Protein AF-A0A7J7D4J9-F1 (afdb_monomer)

Radius of gyration: 19.88 Å; Cα contacts (8 Å, |Δi|>4): 317; chains: 1; bounding box: 41×43×61 Å

InterPro domains:
  IPR007245 GPI transamidase component PIG-T [PF04113] (1-169)
  IPR007245 GPI transamidase component PIG-T [PTHR12959] (1-192)

Organism: Tripterygium wilfordii (NCBI:txid458696)

Mean predicted aligned error: 8.97 Å

Solvent-accessible surface area (backbone atoms only — not comparable to full-atom values): 11720 Å² total; per-residue (Å²): 61,38,40,34,43,14,44,49,68,78,52,51,89,83,72,48,47,88,49,75,67,48,45,73,59,60,60,66,41,9,34,39,39,36,37,69,53,98,62,62,76,90,49,45,64,60,52,46,37,52,50,25,45,51,50,15,67,62,47,74,45,79,45,44,65,44,50,45,76,92,38,34,48,62,49,57,74,51,90,76,79,40,76,47,35,34,42,39,31,64,39,65,80,46,81,72,52,78,67,47,52,52,50,60,32,62,73,39,83,44,28,63,75,41,59,78,42,43,48,65,39,56,74,54,53,75,61,21,64,23,33,33,47,35,42,34,47,45,80,44,76,58,51,98,83,79,50,71,64,43,76,47,79,48,76,47,79,43,74,40,72,61,70,78,70,68,78,59,56,89,80,48,102,64,85,79,79,75,74,67,84,46,67,39,64,69,39,74,43,78,91,80,71,79,75,68,87,60,82,124

Secondary structure (DSSP, 8-state):
-EEEEEES---HHHH--SSHHHHHH---SEEEEEEE--S-HHHHHHHHHHHHHHHHHHHTSSGGGGGSTTTEE--SS-SS--TT-EEEEEETT----GGGHHHHHHTSTTTTSSGGGGG--HHHHHTSSEEEEEEEEEEEP--TTSPPSEEEEEEEEEEEPPPGGGGSTTS------PPP--HHHHHSS---S-------

pLDDT: mean 83.24, std 15.09, range [43.81, 97.94]

Structure (mmCIF, N/CA/C/O backbone):
data_AF-A0A7J7D4J9-F1
#
_entry.id   AF-A0A7J7D4J9-F1
#
loop_
_atom_site.group_PDB
_atom_site.id
_atom_site.type_symbol
_atom_site.label_atom_id
_atom_site.label_alt_id
_atom_site.label_comp_id
_atom_site.label_asym_id
_atom_site.label_entity_id
_atom_site.label_seq_id
_atom_site.pdbx_PDB_ins_code
_atom_site.Cartn_x
_atom_site.Cartn_y
_atom_site.Cartn_z
_atom_site.occupancy
_atom_site.B_iso_or_equiv
_atom_site.auth_seq_id
_atom_site.auth_comp_id
_atom_site.auth_asym_id
_atom_site.auth_atom_id
_atom_site.pdbx_PDB_model_num
ATOM 1 N N . MET A 1 1 ? -7.732 -5.019 7.581 1.00 94.31 1 MET A N 1
ATOM 2 C CA . MET A 1 1 ? -6.940 -3.811 7.248 1.00 94.31 1 MET A CA 1
ATOM 3 C C . MET A 1 1 ? -6.327 -3.962 5.869 1.00 94.31 1 MET A C 1
ATOM 5 O O . MET A 1 1 ? -6.127 -5.091 5.429 1.00 94.31 1 MET A O 1
ATOM 9 N N . GLU A 1 2 ? -5.980 -2.859 5.224 1.00 96.31 2 GLU A N 1
ATOM 10 C CA . GLU A 1 2 ? -5.210 -2.841 3.986 1.00 96.31 2 GLU A CA 1
ATOM 11 C C . GLU A 1 2 ? -4.251 -1.650 3.975 1.00 96.31 2 GLU A C 1
ATOM 13 O O . GLU A 1 2 ? -4.613 -0.545 4.368 1.00 96.31 2 GLU A O 1
ATOM 18 N N . LEU A 1 3 ? -3.025 -1.908 3.532 1.00 97.31 3 LEU A N 1
ATOM 19 C CA . LEU A 1 3 ? -1.938 -0.953 3.375 1.00 97.31 3 LEU A CA 1
ATOM 20 C C . LEU A 1 3 ? -1.449 -1.023 1.930 1.00 97.31 3 LEU A C 1
ATOM 22 O O . LEU A 1 3 ? -1.243 -2.120 1.405 1.00 97.31 3 LEU A O 1
ATOM 26 N N . SER A 1 4 ? -1.211 0.123 1.303 1.00 96.88 4 SER A N 1
ATOM 27 C CA . SER A 1 4 ? -0.528 0.185 0.016 1.00 96.88 4 SER A CA 1
ATOM 28 C C . SER A 1 4 ? 0.569 1.242 -0.008 1.00 96.88 4 SER A C 1
ATOM 30 O O . SER A 1 4 ? 0.442 2.287 0.626 1.00 96.88 4 SER A O 1
ATOM 32 N N . PHE A 1 5 ? 1.640 0.945 -0.744 1.00 96.94 5 PHE A N 1
ATOM 33 C CA . PHE A 1 5 ? 2.653 1.913 -1.155 1.00 96.94 5 PHE A CA 1
ATOM 34 C C . PHE A 1 5 ? 2.671 1.957 -2.670 1.00 96.94 5 PHE A C 1
ATOM 36 O O . PHE A 1 5 ? 2.877 0.924 -3.311 1.00 96.94 5 PHE A O 1
ATOM 43 N N . THR A 1 6 ? 2.489 3.142 -3.232 1.00 96.38 6 THR A N 1
ATOM 44 C CA . THR A 1 6 ? 2.351 3.309 -4.674 1.00 96.38 6 THR A CA 1
ATOM 45 C C . THR A 1 6 ? 3.220 4.438 -5.201 1.00 96.38 6 THR A C 1
ATOM 47 O O . THR A 1 6 ? 3.182 5.559 -4.692 1.00 96.38 6 THR A O 1
ATOM 50 N N . GLN A 1 7 ? 3.936 4.168 -6.289 1.00 95.00 7 GLN A N 1
ATOM 51 C CA . GLN A 1 7 ? 4.592 5.189 -7.097 1.00 95.00 7 GLN A CA 1
ATOM 52 C C . GLN A 1 7 ? 3.942 5.267 -8.479 1.00 95.00 7 GLN A C 1
ATOM 54 O O . GLN A 1 7 ? 3.704 4.253 -9.136 1.00 95.00 7 GLN A O 1
ATOM 59 N N . GLY A 1 8 ? 3.718 6.496 -8.941 1.00 93.12 8 GLY A N 1
ATOM 60 C CA . GLY A 1 8 ? 3.066 6.770 -10.218 1.00 93.12 8 GLY A CA 1
ATOM 61 C C . GLY A 1 8 ? 1.551 6.906 -10.086 1.00 93.12 8 GLY A C 1
ATOM 62 O O . GLY A 1 8 ? 0.961 6.683 -9.029 1.00 93.12 8 GLY A O 1
ATOM 63 N N . ARG A 1 9 ? 0.911 7.313 -11.183 1.00 92.81 9 ARG A N 1
ATOM 64 C CA . ARG A 1 9 ? -0.544 7.458 -11.277 1.00 92.81 9 ARG A CA 1
ATOM 65 C C . ARG A 1 9 ? -1.071 6.419 -12.250 1.00 92.81 9 ARG A C 1
ATOM 67 O O . ARG A 1 9 ? -0.540 6.297 -13.350 1.00 92.81 9 ARG A O 1
ATOM 74 N N . TRP A 1 10 ? -2.123 5.712 -11.857 1.00 92.94 10 TRP A N 1
ATOM 75 C CA . TRP A 1 10 ? -2.800 4.788 -12.755 1.00 92.94 10 TRP A CA 1
ATOM 76 C C . TRP A 1 10 ? -3.401 5.540 -13.952 1.00 92.94 10 TRP A C 1
ATOM 78 O O . TRP A 1 10 ? -4.181 6.480 -13.769 1.00 92.94 10 TRP A O 1
ATOM 88 N N . ASN A 1 11 ? -3.018 5.154 -15.170 1.00 91.50 11 ASN A N 1
ATOM 89 C CA . ASN A 1 11 ? -3.576 5.700 -16.399 1.00 91.50 11 ASN A CA 1
ATOM 90 C C . ASN A 1 11 ? -4.788 4.868 -16.836 1.00 91.50 11 ASN A C 1
ATOM 92 O O . ASN A 1 11 ? -4.646 3.851 -17.512 1.00 91.50 11 ASN A O 1
ATOM 96 N N . TYR A 1 12 ? -5.977 5.336 -16.466 1.00 90.00 12 TYR A N 1
ATOM 97 C CA . TYR A 1 12 ? -7.245 4.662 -16.748 1.00 90.00 12 TYR A CA 1
ATOM 98 C C . TYR A 1 12 ? -7.560 4.513 -18.245 1.00 90.00 12 TYR A C 1
ATOM 100 O O . TYR A 1 12 ? -8.244 3.569 -18.633 1.00 90.00 12 TYR A O 1
ATOM 108 N N . GLU A 1 13 ? -7.047 5.411 -19.092 1.00 88.88 13 GLU A N 1
ATOM 109 C CA . GLU A 1 13 ? -7.258 5.357 -20.544 1.00 88.88 13 GLU A CA 1
ATOM 110 C C . GLU A 1 13 ? -6.378 4.294 -21.211 1.00 88.88 13 GLU A C 1
ATOM 112 O O . GLU A 1 13 ? -6.799 3.649 -22.168 1.00 88.88 13 GLU A O 1
ATOM 117 N N . GLN A 1 14 ? -5.155 4.100 -20.709 1.00 87.88 14 GLN A N 1
ATOM 118 C CA . GLN A 1 14 ? -4.174 3.195 -21.317 1.00 87.88 14 GLN A CA 1
ATOM 119 C C . GLN A 1 14 ? -4.152 1.802 -20.686 1.00 87.88 14 GLN A C 1
ATOM 121 O O . GLN A 1 14 ? -3.851 0.830 -21.375 1.00 87.88 14 GLN A O 1
ATOM 126 N N . TRP A 1 15 ? -4.415 1.698 -19.383 1.00 87.94 15 TRP A N 1
ATOM 127 C CA . TRP A 1 15 ? -4.253 0.456 -18.614 1.00 87.94 15 TRP A CA 1
ATOM 128 C C . TRP A 1 15 ? -5.585 -0.131 -18.138 1.00 87.94 15 TRP A C 1
ATOM 130 O O . TRP A 1 15 ? -5.595 -1.154 -17.460 1.00 87.94 15 TRP A O 1
ATOM 140 N N . GLY A 1 16 ? -6.706 0.491 -18.510 1.00 83.94 16 GLY A N 1
ATOM 141 C CA . GLY A 1 16 ? -8.036 0.079 -18.074 1.00 83.94 16 GLY A CA 1
ATOM 142 C C . GLY A 1 16 ? -8.369 0.567 -16.666 1.00 83.94 16 GLY A C 1
ATOM 143 O O . GLY A 1 16 ? -7.626 1.325 -16.049 1.00 83.94 16 GLY A O 1
ATOM 144 N N . GLY A 1 17 ? -9.525 0.163 -16.155 1.00 75.25 17 GLY A N 1
ATOM 145 C CA . GLY A 1 17 ? -10.036 0.683 -14.884 1.00 75.25 17 GLY A CA 1
ATOM 146 C C . GLY A 1 17 ? -11.476 0.342 -14.566 1.00 75.25 17 GLY A C 1
ATOM 147 O O . GLY A 1 17 ? -11.923 0.530 -13.440 1.00 75.25 17 GLY A O 1
ATOM 148 N N . PHE A 1 18 ? -12.204 -0.123 -15.576 1.00 74.50 18 PHE A N 1
ATOM 149 C CA . PHE A 1 18 ? -13.594 -0.540 -15.446 1.00 74.50 18 PHE A CA 1
ATOM 150 C C . PHE A 1 18 ? -13.729 -2.040 -1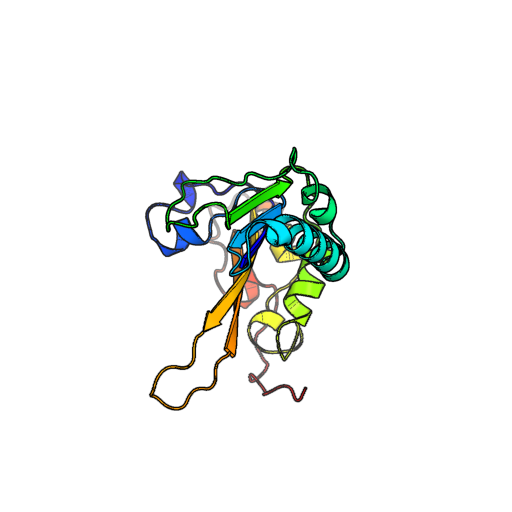5.172 1.00 74.50 18 PHE A C 1
ATOM 152 O O . PHE A 1 18 ? -14.818 -2.489 -14.824 1.00 74.50 18 PHE A O 1
ATOM 159 N N . ASP A 1 19 ? -12.654 -2.822 -15.321 1.00 82.38 19 ASP A N 1
ATOM 160 C CA . ASP A 1 19 ? -12.661 -4.212 -14.881 1.00 82.38 19 ASP A CA 1
ATOM 161 C C . ASP A 1 19 ? -12.360 -4.299 -13.370 1.00 82.38 19 ASP A C 1
ATOM 163 O O . ASP A 1 19 ? -11.548 -3.524 -12.856 1.00 82.38 19 ASP A O 1
ATOM 167 N N . PRO A 1 20 ? -12.982 -5.245 -12.6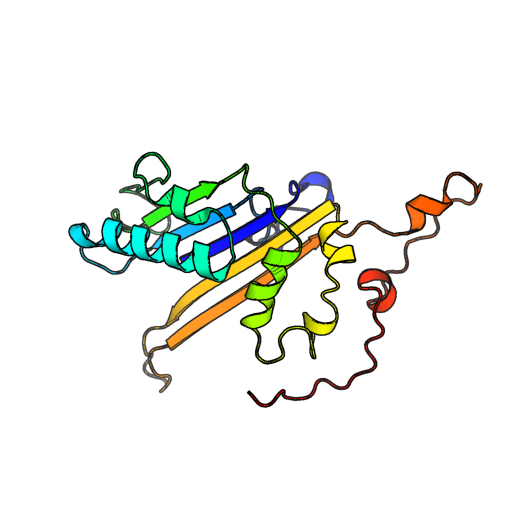42 1.00 77.56 20 PRO A N 1
ATOM 168 C CA . PRO A 1 20 ? -12.840 -5.341 -11.187 1.00 77.56 20 PRO A CA 1
ATOM 169 C C . PRO A 1 20 ? -11.405 -5.564 -10.694 1.00 77.56 20 PRO A C 1
ATOM 171 O O . PRO A 1 20 ? -11.088 -5.261 -9.542 1.00 77.56 20 PRO A O 1
ATOM 174 N N . ILE A 1 21 ? -10.541 -6.146 -11.530 1.00 76.00 21 ILE A N 1
ATOM 175 C CA . ILE A 1 21 ? -9.168 -6.477 -11.147 1.00 76.00 21 ILE A CA 1
ATOM 176 C C . ILE A 1 21 ? -8.331 -5.201 -11.160 1.00 76.00 21 ILE A C 1
ATOM 178 O O . ILE A 1 21 ? -7.666 -4.900 -10.169 1.00 76.00 21 ILE A O 1
ATOM 182 N N . THR A 1 22 ? -8.378 -4.425 -12.244 1.00 76.06 22 THR A N 1
ATOM 183 C CA . THR A 1 22 ? -7.658 -3.150 -12.333 1.00 76.06 22 THR A CA 1
ATOM 184 C C . THR A 1 22 ? -8.215 -2.122 -11.358 1.00 76.06 22 THR A C 1
ATOM 186 O O . THR A 1 22 ? -7.424 -1.461 -10.690 1.00 76.06 22 THR A O 1
ATOM 189 N N . SER A 1 23 ? -9.538 -2.043 -11.179 1.00 76.00 23 SER A N 1
ATOM 190 C CA . SER A 1 23 ? -10.154 -1.081 -10.258 1.00 76.00 23 SER A CA 1
ATOM 191 C C . SER A 1 23 ? -9.754 -1.314 -8.798 1.00 76.00 23 SER A C 1
ATOM 193 O O . SER A 1 23 ? -9.503 -0.359 -8.069 1.00 76.00 23 SER A O 1
ATOM 195 N N . ASN A 1 24 ? -9.654 -2.575 -8.362 1.00 82.44 24 ASN A N 1
ATOM 196 C CA . ASN A 1 24 ? -9.248 -2.906 -6.992 1.00 82.44 24 ASN A CA 1
ATOM 197 C C . ASN A 1 24 ? -7.735 -2.761 -6.767 1.00 82.44 24 ASN A C 1
ATOM 199 O O . ASN A 1 24 ? -7.293 -2.481 -5.648 1.00 82.44 24 ASN A O 1
ATOM 203 N N . ASN A 1 25 ? -6.942 -2.967 -7.821 1.00 87.75 25 ASN A N 1
ATOM 204 C CA . ASN A 1 25 ? -5.482 -2.947 -7.758 1.00 87.75 25 ASN A CA 1
ATOM 205 C C . ASN A 1 25 ? -4.871 -1.566 -8.020 1.00 87.75 25 ASN A C 1
ATOM 207 O O . ASN A 1 25 ? -3.715 -1.347 -7.653 1.00 87.75 25 ASN A O 1
ATOM 211 N N . ALA A 1 26 ? -5.617 -0.646 -8.634 1.00 92.06 26 ALA A N 1
ATOM 212 C CA . ALA A 1 26 ? -5.219 0.743 -8.799 1.00 92.06 26 ALA A CA 1
ATOM 213 C C . ALA A 1 26 ? -5.306 1.471 -7.451 1.00 92.06 26 ALA A C 1
ATOM 215 O O . ALA A 1 26 ? -6.383 1.751 -6.929 1.00 92.06 26 ALA A O 1
ATOM 216 N N . LYS A 1 27 ? -4.144 1.780 -6.883 1.00 94.81 27 LYS A N 1
ATOM 217 C CA . LYS A 1 27 ? -3.994 2.510 -5.621 1.00 94.81 27 LYS A CA 1
ATOM 218 C C . LYS A 1 27 ? -3.493 3.939 -5.840 1.00 94.81 27 LYS A C 1
ATOM 220 O O . LYS A 1 27 ? -2.803 4.185 -6.838 1.00 94.81 27 LYS A O 1
ATOM 225 N N . PRO A 1 28 ? -3.848 4.888 -4.953 1.00 94.12 28 PRO A N 1
ATOM 226 C CA . PRO A 1 28 ? -3.369 6.264 -5.033 1.00 94.12 28 PRO A CA 1
ATOM 227 C C . PRO A 1 28 ? -1.864 6.343 -4.726 1.00 94.12 28 PRO A C 1
ATOM 229 O O . PRO A 1 28 ? -1.349 5.478 -4.019 1.00 94.12 28 PRO A O 1
ATOM 232 N N . PRO A 1 29 ? -1.153 7.365 -5.241 1.00 95.19 29 PRO A N 1
ATOM 233 C CA . PRO A 1 29 ? 0.274 7.551 -4.983 1.00 95.19 29 PRO A CA 1
ATOM 234 C C . PRO A 1 29 ? 0.564 7.835 -3.503 1.00 95.19 29 PRO A C 1
ATOM 236 O O . PRO A 1 29 ? -0.238 8.466 -2.812 1.00 95.19 29 PRO A O 1
ATOM 239 N N . GLY A 1 30 ? 1.749 7.424 -3.050 1.00 96.00 30 GLY A N 1
ATOM 240 C CA . GLY A 1 30 ? 2.177 7.520 -1.657 1.00 96.00 30 GLY A CA 1
ATOM 241 C C . GLY A 1 30 ? 1.720 6.312 -0.843 1.00 96.00 30 GLY A C 1
ATOM 242 O O . GLY A 1 30 ? 1.700 5.189 -1.353 1.00 96.00 30 GLY A O 1
ATOM 243 N N . VAL A 1 31 ? 1.371 6.542 0.423 1.00 97.19 31 VAL A N 1
ATOM 244 C CA . VAL A 1 31 ? 0.805 5.509 1.302 1.00 97.19 31 VAL A CA 1
ATOM 245 C C . VAL A 1 31 ? -0.697 5.689 1.452 1.00 97.19 31 VAL A C 1
ATOM 247 O O . VAL A 1 31 ? -1.166 6.792 1.718 1.00 97.19 31 VAL A O 1
ATOM 250 N N . GLU A 1 32 ? -1.439 4.592 1.368 1.00 97.19 32 GLU A N 1
ATOM 251 C CA . GLU A 1 32 ? -2.842 4.507 1.778 1.00 97.19 32 GLU A CA 1
ATOM 252 C C . GLU A 1 32 ? -2.990 3.387 2.808 1.00 97.19 32 GLU A C 1
ATOM 254 O O . GLU A 1 32 ? -2.523 2.269 2.585 1.00 97.19 32 GLU A O 1
ATOM 259 N N . LEU A 1 33 ? -3.637 3.686 3.934 1.00 97.62 33 LEU A N 1
ATOM 260 C CA . LEU A 1 33 ? -3.909 2.739 5.007 1.00 97.62 33 LEU A CA 1
ATOM 261 C C . LEU A 1 33 ? -5.364 2.864 5.442 1.00 97.62 33 LEU A C 1
A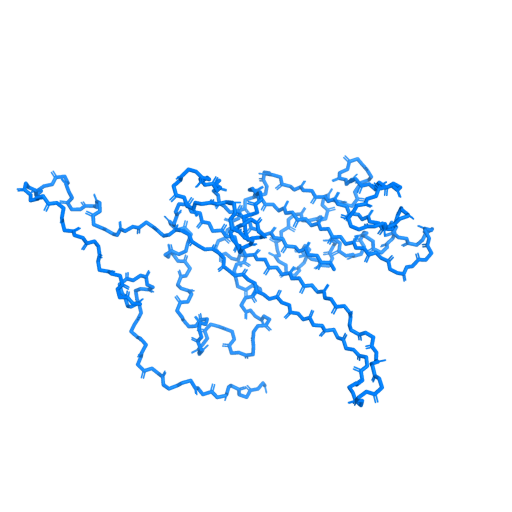TOM 263 O O . LEU A 1 33 ? -5.826 3.947 5.800 1.00 97.62 33 LEU A O 1
ATOM 267 N N . TRP A 1 34 ? -6.058 1.734 5.508 1.00 95.81 34 TRP A N 1
ATOM 268 C CA . TRP A 1 34 ? -7.355 1.670 6.161 1.00 95.81 34 TRP A CA 1
ATOM 269 C C . TRP A 1 34 ? -7.528 0.406 6.992 1.00 95.81 34 TRP A C 1
ATOM 271 O O .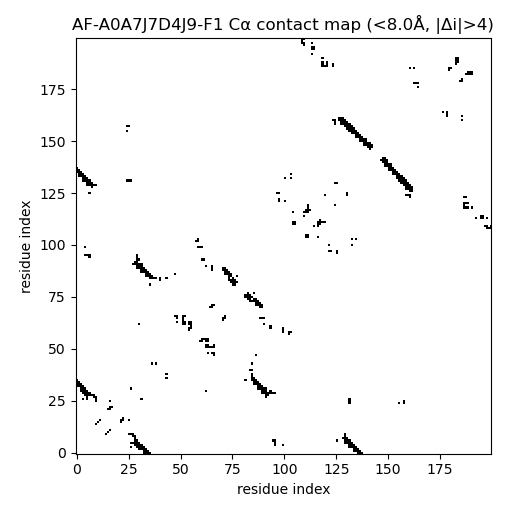 TRP A 1 34 ? -7.030 -0.678 6.671 1.00 95.81 34 TRP A O 1
ATOM 281 N N . ALA A 1 35 ? -8.239 0.543 8.102 1.00 95.56 35 ALA A N 1
ATOM 282 C CA . ALA A 1 35 ? -8.508 -0.546 9.022 1.00 95.56 35 ALA A CA 1
ATOM 283 C C . ALA A 1 35 ? -9.905 -0.400 9.617 1.00 95.56 35 ALA A C 1
ATOM 285 O O . ALA A 1 35 ? -10.295 0.682 10.045 1.00 95.56 35 ALA A O 1
ATOM 286 N N . VAL A 1 36 ? -10.638 -1.509 9.632 1.00 94.25 36 VAL A N 1
ATOM 287 C CA . VAL A 1 36 ? -11.890 -1.658 10.373 1.00 94.25 36 VAL A CA 1
ATOM 288 C C . VAL A 1 36 ? -11.545 -2.431 11.637 1.00 94.25 36 VAL A C 1
ATOM 290 O O . VAL A 1 36 ? -10.921 -3.493 11.543 1.00 94.25 36 VAL A O 1
ATOM 293 N N . PHE A 1 37 ? -11.892 -1.872 12.791 1.00 93.25 37 PHE A N 1
ATOM 294 C CA . PHE A 1 37 ? -11.590 -2.452 14.095 1.00 93.25 37 PHE A CA 1
ATOM 295 C C . PHE A 1 37 ? -12.827 -3.117 14.691 1.00 93.25 37 PHE A C 1
ATOM 297 O O . PHE A 1 37 ? -13.903 -2.534 14.708 1.00 93.25 37 PHE A O 1
ATOM 304 N N . ASP A 1 38 ? -12.652 -4.316 15.232 1.00 91.31 38 ASP A N 1
ATOM 305 C CA . ASP A 1 38 ? -13.671 -4.990 16.038 1.00 91.31 38 ASP A CA 1
ATOM 306 C C . ASP A 1 38 ? -13.350 -4.777 17.526 1.00 91.31 38 ASP A C 1
ATOM 308 O O . ASP A 1 38 ? -12.849 -5.663 18.214 1.00 91.31 38 ASP A O 1
ATOM 312 N N . LEU A 1 39 ? -13.485 -3.524 17.977 1.00 92.62 39 LEU A N 1
ATOM 313 C CA . LEU A 1 39 ? -13.151 -3.065 19.329 1.00 92.62 39 LEU A CA 1
ATOM 314 C C . LEU A 1 39 ? -14.167 -2.008 19.800 1.00 92.62 39 LEU A C 1
ATOM 316 O O . LEU A 1 39 ? -14.753 -1.316 18.963 1.00 92.62 39 LEU A O 1
ATOM 320 N N . PRO A 1 40 ? -14.342 -1.811 21.122 1.00 93.94 40 PRO A N 1
ATOM 321 C CA . PRO A 1 40 ? -15.109 -0.681 21.649 1.00 93.94 40 PRO A CA 1
ATOM 322 C C . PRO A 1 40 ? -14.554 0.657 21.139 1.00 93.94 40 PRO A C 1
ATOM 324 O O . PRO A 1 40 ? -13.335 0.834 21.121 1.00 93.94 40 PRO A O 1
ATOM 327 N N . GLN A 1 41 ? -15.428 1.607 20.773 1.00 90.12 41 GLN A N 1
ATOM 328 C CA . GLN A 1 41 ? -15.044 2.883 20.136 1.00 90.12 41 GLN A CA 1
ATOM 329 C C . GLN A 1 41 ? -13.946 3.645 20.895 1.00 90.12 41 GLN A C 1
ATOM 331 O O . GLN A 1 41 ? -13.016 4.164 20.281 1.00 90.12 41 GLN A O 1
ATOM 336 N N . GLU A 1 42 ? -14.000 3.630 22.226 1.00 93.25 42 GLU A N 1
ATOM 337 C CA . GLU A 1 42 ? -13.031 4.272 23.127 1.00 93.25 42 GLU A CA 1
ATOM 338 C C . GLU A 1 42 ? -11.591 3.751 22.958 1.00 93.25 42 GLU A C 1
ATOM 340 O O . GLU A 1 42 ? -10.629 4.452 23.264 1.00 93.25 42 GLU A O 1
ATOM 345 N N . GLN A 1 43 ? -11.423 2.521 22.462 1.00 96.00 43 GLN A N 1
ATOM 346 C CA . GLN A 1 43 ? -10.120 1.875 22.281 1.00 96.00 43 GLN A CA 1
ATOM 347 C C . GLN A 1 43 ? -9.586 1.993 20.849 1.00 96.00 43 GLN A C 1
ATOM 349 O O . GLN A 1 43 ? -8.407 1.717 20.611 1.00 96.00 43 GLN A O 1
ATOM 354 N N . ILE A 1 44 ? -10.422 2.399 19.888 1.00 95.44 44 ILE A N 1
ATOM 355 C CA . ILE A 1 44 ? -10.077 2.363 18.461 1.00 95.44 44 ILE A CA 1
ATOM 356 C C . ILE A 1 44 ? -8.930 3.318 18.142 1.00 95.44 44 ILE A C 1
ATOM 358 O O . ILE A 1 44 ? -8.019 2.945 17.408 1.00 95.44 44 ILE A O 1
ATOM 362 N N . ASP A 1 45 ? -8.913 4.512 18.732 1.00 95.31 45 ASP A N 1
ATOM 363 C CA . ASP A 1 45 ? -7.845 5.487 18.481 1.00 95.31 45 ASP A CA 1
ATOM 364 C C . ASP A 1 45 ? -6.496 5.018 19.035 1.00 95.31 45 ASP A C 1
ATOM 366 O O . ASP A 1 45 ? -5.460 5.173 18.385 1.00 95.31 45 ASP A O 1
ATOM 370 N N . ALA A 1 46 ? -6.503 4.360 20.198 1.00 96.44 46 ALA A N 1
ATOM 371 C CA . ALA A 1 46 ? -5.306 3.742 20.759 1.00 96.44 46 ALA A CA 1
ATOM 372 C C . ALA A 1 46 ? -4.816 2.568 19.888 1.00 96.44 46 ALA A C 1
ATOM 374 O O . ALA A 1 46 ? -3.617 2.443 19.626 1.00 96.44 46 ALA A O 1
ATOM 375 N N . ALA A 1 47 ? -5.731 1.732 19.387 1.00 97.00 47 ALA A N 1
ATOM 376 C CA . ALA A 1 47 ? -5.401 0.636 18.478 1.00 97.00 47 ALA A CA 1
ATOM 377 C C . ALA A 1 47 ? -4.860 1.146 17.130 1.00 97.00 47 ALA A C 1
ATOM 379 O O . ALA A 1 47 ? -3.881 0.606 16.612 1.00 97.00 47 ALA A O 1
ATOM 380 N N . TRP A 1 48 ? -5.442 2.216 16.589 1.00 97.31 48 TRP A N 1
ATOM 381 C CA . TRP A 1 48 ? -4.983 2.888 15.375 1.00 97.31 48 TRP A CA 1
ATOM 382 C C . TRP A 1 48 ? -3.580 3.474 15.532 1.00 97.31 48 TRP A C 1
ATOM 384 O O . TRP A 1 48 ? -2.720 3.252 14.678 1.00 97.31 48 TRP A O 1
ATOM 394 N N . LYS A 1 49 ? -3.308 4.151 16.653 1.00 97.50 49 LYS A N 1
ATOM 395 C CA . LYS A 1 49 ? -1.963 4.616 17.009 1.00 97.50 49 LYS A CA 1
ATOM 396 C C . LYS A 1 49 ? -0.960 3.462 17.029 1.00 97.50 49 LYS A C 1
ATOM 398 O O . LYS A 1 49 ? 0.078 3.533 16.378 1.00 97.50 49 LYS A O 1
ATOM 403 N N . ASN A 1 50 ? -1.279 2.371 17.721 1.00 97.62 50 ASN A N 1
ATOM 404 C CA . ASN A 1 50 ? -0.385 1.214 17.786 1.00 97.62 50 ASN A CA 1
ATOM 405 C C . ASN A 1 50 ? -0.148 0.602 16.398 1.00 97.62 50 ASN A C 1
ATOM 407 O O . ASN A 1 50 ? 0.986 0.248 16.065 1.00 97.62 50 ASN A O 1
ATOM 411 N N . LEU A 1 51 ? -1.193 0.517 15.570 1.00 97.19 51 LEU A N 1
ATOM 412 C CA . LEU A 1 51 ? -1.102 0.001 14.207 1.00 97.19 51 LEU A CA 1
ATOM 413 C C . LEU A 1 51 ? -0.173 0.859 13.339 1.00 97.19 51 LEU A C 1
ATOM 415 O O . LEU A 1 51 ? 0.745 0.323 12.718 1.00 97.19 51 LEU A O 1
ATOM 419 N N . THR A 1 52 ? -0.377 2.179 13.304 1.00 97.88 52 THR A N 1
ATOM 420 C CA . THR A 1 52 ? 0.414 3.092 12.461 1.00 97.88 52 THR A CA 1
ATOM 421 C C . THR A 1 52 ? 1.889 3.102 12.864 1.00 97.88 52 THR A C 1
ATOM 423 O O . THR A 1 52 ? 2.762 3.023 11.996 1.00 97.88 52 THR A O 1
ATOM 426 N N . HIS A 1 53 ? 2.192 3.094 14.166 1.00 97.94 53 HIS A N 1
ATOM 427 C CA . HIS A 1 53 ? 3.564 2.981 14.678 1.00 97.94 53 HIS A CA 1
ATOM 428 C C . HIS A 1 53 ? 4.208 1.632 14.341 1.00 97.94 53 HIS A C 1
ATOM 430 O O . HIS A 1 53 ? 5.342 1.594 13.862 1.00 97.94 53 HIS A O 1
ATOM 436 N N . THR A 1 54 ? 3.479 0.527 14.513 1.00 97.00 54 THR A N 1
ATOM 437 C CA . THR A 1 54 ? 3.986 -0.818 14.183 1.00 97.00 54 THR A CA 1
ATOM 438 C C . THR A 1 54 ? 4.320 -0.938 12.697 1.00 97.00 54 THR A C 1
ATOM 440 O O . THR A 1 54 ? 5.400 -1.407 12.333 1.00 97.00 54 THR A O 1
ATOM 443 N N . LEU A 1 55 ? 3.423 -0.470 11.824 1.00 96.06 55 LEU A N 1
ATOM 444 C CA . LEU A 1 55 ? 3.640 -0.494 10.377 1.00 96.06 55 LEU A CA 1
ATOM 445 C C . LEU A 1 55 ? 4.795 0.419 9.953 1.00 96.06 55 LEU A C 1
ATOM 447 O O . LEU A 1 55 ? 5.549 0.051 9.054 1.00 96.06 55 LEU A O 1
ATOM 451 N N . SER A 1 56 ? 4.978 1.558 10.626 1.00 95.94 56 SER A N 1
ATOM 452 C CA . SER A 1 56 ? 6.124 2.448 10.389 1.00 95.94 56 SER A CA 1
ATOM 453 C C . SER A 1 56 ? 7.448 1.749 10.654 1.00 95.94 56 SER A C 1
ATOM 455 O O . SER A 1 56 ? 8.355 1.814 9.827 1.00 95.94 56 SER A O 1
ATOM 457 N N . GLY A 1 57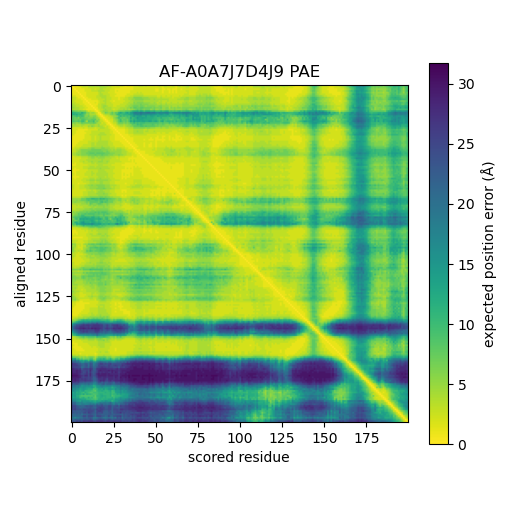 ? 7.544 1.025 11.774 1.00 94.69 57 GLY A N 1
ATOM 458 C CA . GLY A 1 57 ? 8.725 0.230 12.106 1.00 94.69 57 GLY A CA 1
ATOM 459 C C . GLY A 1 57 ? 8.959 -0.916 11.120 1.00 94.69 57 GLY A C 1
ATOM 460 O O . GLY A 1 57 ? 10.085 -1.117 10.669 1.00 94.69 57 GLY A O 1
ATOM 461 N N . LEU A 1 58 ? 7.899 -1.637 10.738 1.00 93.75 58 LEU A N 1
ATOM 462 C CA . LEU A 1 58 ? 7.990 -2.779 9.823 1.00 93.75 58 LEU A CA 1
ATOM 463 C C . LEU A 1 58 ? 8.422 -2.372 8.407 1.00 93.75 58 LEU A C 1
ATOM 465 O O . LEU A 1 58 ? 9.245 -3.056 7.798 1.00 93.75 58 LEU A O 1
ATOM 469 N N . PHE A 1 59 ? 7.859 -1.283 7.879 1.00 93.88 59 PHE A N 1
ATOM 470 C CA . PHE A 1 59 ? 8.098 -0.829 6.506 1.00 93.88 59 PHE A CA 1
ATOM 471 C C . PHE A 1 59 ? 9.151 0.274 6.375 1.00 93.88 59 PHE A C 1
ATOM 473 O O . PHE A 1 59 ? 9.467 0.659 5.248 1.00 93.88 59 PHE A O 1
ATOM 480 N N . CYS A 1 60 ? 9.691 0.754 7.500 1.00 92.94 60 CYS A N 1
ATOM 481 C CA . CYS A 1 60 ? 10.599 1.900 7.575 1.00 92.94 60 CYS A CA 1
ATOM 482 C C . CYS A 1 60 ? 10.034 3.121 6.829 1.00 92.94 60 CYS A C 1
ATOM 484 O O . CYS A 1 60 ? 10.699 3.702 5.975 1.00 92.94 60 CYS A O 1
ATOM 486 N N . ALA A 1 61 ? 8.781 3.456 7.129 1.00 93.44 61 ALA A N 1
ATOM 487 C CA . ALA A 1 61 ? 8.010 4.502 6.464 1.00 93.44 61 ALA A CA 1
ATOM 488 C C . ALA A 1 61 ? 7.317 5.404 7.488 1.00 93.44 61 ALA A C 1
ATOM 490 O O . ALA A 1 61 ? 7.108 5.001 8.633 1.00 93.44 61 ALA A O 1
ATOM 491 N N . SER A 1 62 ? 6.902 6.595 7.071 1.00 95.00 62 SER A N 1
ATOM 492 C CA . SER A 1 62 ? 6.358 7.639 7.954 1.00 95.00 62 SER A CA 1
ATOM 493 C C . SER A 1 62 ? 4.875 7.447 8.323 1.00 95.00 62 SER A C 1
ATOM 495 O O . SER A 1 62 ? 4.144 8.415 8.535 1.00 95.00 62 SER A O 1
ATOM 497 N N . ILE A 1 63 ? 4.393 6.199 8.378 1.00 96.69 63 ILE A N 1
ATOM 498 C CA . ILE A 1 63 ? 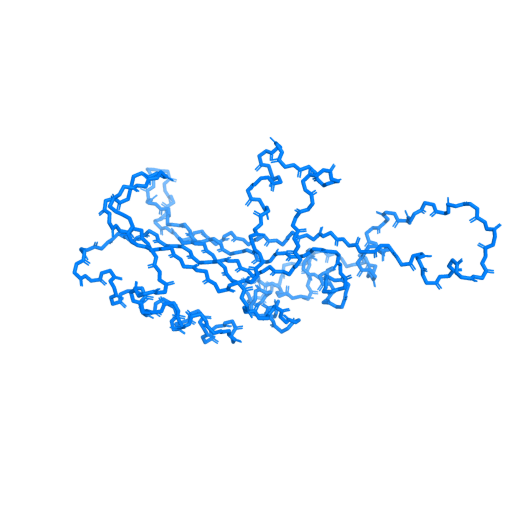2.968 5.856 8.572 1.00 96.69 63 ILE A CA 1
ATOM 499 C C . ILE A 1 63 ? 2.439 6.392 9.913 1.00 96.69 63 ILE A C 1
ATOM 501 O O . ILE A 1 63 ? 1.261 6.713 10.035 1.00 96.69 63 ILE A O 1
ATOM 505 N N . ASN A 1 64 ? 3.310 6.559 10.906 1.00 97.00 64 ASN A N 1
ATOM 506 C CA . ASN A 1 64 ? 3.030 7.083 12.237 1.00 97.00 64 ASN A CA 1
ATOM 507 C C . ASN A 1 64 ? 2.474 8.512 12.202 1.00 97.00 64 ASN A C 1
ATOM 509 O O . ASN A 1 64 ? 1.777 8.908 13.129 1.00 97.00 64 ASN A O 1
ATOM 513 N N . PHE A 1 65 ? 2.704 9.277 11.130 1.00 96.12 65 PHE A N 1
ATOM 514 C CA . PHE A 1 65 ? 2.053 10.577 10.951 1.00 96.12 65 PHE A CA 1
ATOM 515 C C . PHE A 1 65 ? 0.532 10.476 10.791 1.00 96.12 65 PHE A C 1
ATOM 517 O O . PHE A 1 65 ? -0.162 11.461 11.020 1.00 96.12 65 PHE A O 1
ATOM 524 N N . LEU A 1 66 ? -0.001 9.292 10.477 1.00 96.38 66 LEU A N 1
ATOM 525 C CA . LEU A 1 66 ? -1.439 9.034 10.471 1.00 96.38 66 LEU A CA 1
ATOM 526 C C . LEU A 1 66 ? -2.031 8.856 11.877 1.00 96.38 66 LEU A C 1
ATOM 528 O O . LEU A 1 66 ? -3.233 8.660 11.978 1.00 96.38 66 LEU A O 1
ATOM 532 N N . GLU A 1 67 ? -1.246 8.915 12.958 1.00 94.00 67 GLU A N 1
ATOM 533 C CA . GLU A 1 67 ? -1.756 8.812 14.335 1.00 94.00 67 GLU A CA 1
ATOM 534 C C . GLU A 1 67 ? -2.728 9.947 14.695 1.00 94.00 67 GLU A C 1
ATOM 536 O O . GLU A 1 67 ? -3.701 9.724 15.413 1.00 94.00 67 GLU A O 1
ATOM 541 N N . SER A 1 68 ? -2.459 11.165 14.220 1.00 91.19 68 SER A N 1
ATOM 542 C CA . SER A 1 68 ? -3.242 12.347 14.586 1.00 91.19 68 SER A CA 1
ATOM 543 C C . SER A 1 68 ? -4.647 12.292 13.990 1.00 91.19 68 SER A C 1
ATOM 545 O O . SER A 1 68 ? -4.807 11.975 12.813 1.00 91.19 68 SER A O 1
ATOM 547 N N . SER A 1 69 ? -5.662 12.695 14.760 1.00 87.38 69 SER A N 1
ATOM 548 C CA . SER A 1 69 ? -7.051 12.796 14.282 1.00 87.38 69 SER A CA 1
ATOM 549 C C . SER A 1 69 ? -7.231 13.781 13.126 1.00 87.38 69 SER A C 1
ATOM 551 O O . SER A 1 69 ? -8.181 13.663 12.362 1.00 87.38 69 SER A O 1
ATOM 553 N N . ALA A 1 70 ? -6.295 14.716 12.939 1.00 89.56 70 ALA A N 1
ATOM 554 C CA . ALA A 1 70 ? -6.261 15.594 11.769 1.00 89.56 70 ALA A CA 1
ATOM 555 C C . ALA A 1 70 ? -5.723 14.906 10.495 1.00 89.56 70 ALA A C 1
ATOM 557 O O . ALA A 1 70 ? -5.792 15.479 9.409 1.00 89.56 70 ALA A O 1
ATOM 558 N N . SER A 1 71 ? -5.146 13.709 10.621 1.00 90.62 71 SER A N 1
ATOM 559 C CA . SER A 1 71 ? -4.425 12.994 9.560 1.00 90.62 71 SER A CA 1
ATOM 560 C C . SER A 1 71 ? -5.144 11.733 9.074 1.00 90.62 71 SER A C 1
ATOM 562 O O . SER A 1 71 ? -4.719 11.137 8.083 1.00 90.62 71 SER A O 1
ATOM 564 N N . TYR A 1 72 ? -6.243 11.343 9.722 1.00 93.88 72 TYR A N 1
ATOM 565 C CA . TYR A 1 72 ? -7.114 10.256 9.286 1.00 93.88 72 TYR A CA 1
ATOM 566 C C . TYR A 1 72 ? -8.586 10.687 9.291 1.00 93.88 72 TYR A C 1
ATOM 568 O O . TYR A 1 72 ? -8.986 11.634 9.957 1.00 93.88 72 TYR A O 1
ATOM 576 N N . SER A 1 73 ? -9.409 9.969 8.537 1.00 93.50 73 SER A N 1
ATOM 577 C CA . SER A 1 73 ? -10.866 10.062 8.549 1.00 93.50 73 SER A CA 1
ATOM 578 C C . SER A 1 73 ? -11.455 8.904 9.355 1.00 93.50 73 SER A C 1
ATOM 580 O O . SER A 1 73 ? -11.078 7.747 9.150 1.00 93.50 73 SER A O 1
ATOM 582 N N . ALA A 1 74 ? -12.392 9.217 10.249 1.00 93.00 74 ALA A N 1
ATOM 583 C CA . ALA A 1 74 ? -13.178 8.252 11.019 1.00 93.00 74 ALA A CA 1
ATOM 584 C C . ALA A 1 74 ? -14.672 8.480 10.756 1.00 93.00 74 ALA A C 1
ATOM 586 O O . ALA A 1 74 ? -15.345 9.153 11.535 1.00 93.00 74 ALA A O 1
ATOM 587 N N . PRO A 1 75 ? -15.191 8.009 9.612 1.00 90.38 75 PRO A N 1
ATOM 588 C CA . PRO A 1 75 ? -16.584 8.232 9.274 1.00 90.38 75 PRO A CA 1
ATOM 589 C C . PRO A 1 75 ? -17.507 7.332 10.109 1.00 90.38 75 PRO A C 1
ATOM 591 O O . PRO A 1 75 ? -17.296 6.121 10.199 1.00 90.38 75 PRO A O 1
ATOM 594 N N . GLU A 1 76 ? -18.585 7.911 10.641 1.00 86.62 76 GLU A N 1
ATOM 595 C CA . GLU A 1 76 ? -19.692 7.150 11.247 1.00 86.62 76 GLU A CA 1
ATOM 596 C C . GLU A 1 76 ? -20.383 6.247 10.214 1.00 86.62 76 GLU A C 1
ATOM 598 O O . GLU A 1 76 ? -20.773 5.118 10.506 1.00 86.62 76 GLU A O 1
ATOM 603 N N . TRP A 1 77 ? -20.453 6.716 8.965 1.00 84.50 77 TRP A N 1
ATOM 604 C CA . TRP A 1 77 ? -21.117 6.041 7.854 1.00 84.50 77 TRP A CA 1
ATOM 605 C C . TRP A 1 77 ? -20.112 5.690 6.757 1.00 84.50 77 TRP A C 1
ATOM 607 O O . TRP A 1 77 ? -19.428 6.560 6.224 1.00 84.50 77 TRP A O 1
ATOM 617 N N . SER A 1 78 ? -20.025 4.412 6.400 1.00 83.75 78 SER A N 1
ATOM 618 C CA . SER A 1 78 ? -19.127 3.903 5.355 1.00 83.75 78 SER A CA 1
ATOM 619 C C . SER A 1 78 ? -19.766 2.734 4.605 1.00 83.75 78 SER A C 1
ATOM 621 O O . SER A 1 78 ? -20.788 2.197 5.030 1.00 83.75 78 SER A O 1
ATOM 623 N N . PHE A 1 79 ? -19.181 2.363 3.466 1.00 80.19 79 PHE A N 1
ATOM 624 C CA . PHE A 1 79 ? -19.570 1.186 2.694 1.00 80.19 79 PHE A CA 1
ATOM 625 C C . PHE A 1 79 ? -18.348 0.265 2.549 1.00 80.19 79 PHE A C 1
ATOM 627 O O . PHE A 1 79 ? -17.392 0.657 1.878 1.00 80.19 79 PHE A O 1
ATOM 634 N N . PRO A 1 80 ? -18.350 -0.937 3.160 1.00 79.56 80 PRO A N 1
ATOM 635 C CA . PRO A 1 80 ? -19.409 -1.511 4.004 1.00 79.56 80 PRO A CA 1
ATOM 636 C C . PRO A 1 80 ? -19.606 -0.747 5.334 1.00 79.56 80 PRO A C 1
ATOM 638 O O . PRO A 1 80 ? -18.673 -0.075 5.772 1.00 79.56 80 PRO A O 1
ATOM 641 N N . PRO A 1 81 ? -20.789 -0.842 5.979 1.00 81.25 81 PRO A N 1
ATOM 642 C CA . PRO A 1 81 ? -21.072 -0.145 7.235 1.00 81.25 81 PRO A CA 1
ATOM 643 C C . PRO A 1 81 ? -20.063 -0.497 8.327 1.00 81.25 81 PRO A C 1
ATOM 645 O O . PRO A 1 81 ? -19.902 -1.668 8.663 1.00 81.25 81 PRO A O 1
ATOM 648 N N . ALA A 1 82 ? -19.408 0.521 8.887 1.00 79.56 82 ALA A N 1
ATOM 649 C CA . ALA A 1 82 ? -18.412 0.343 9.939 1.00 79.56 82 ALA A CA 1
ATOM 650 C C . ALA A 1 82 ? -18.695 1.137 11.226 1.00 79.56 82 ALA A C 1
ATOM 652 O O . ALA A 1 82 ? -17.848 1.105 12.104 1.00 79.56 82 ALA A O 1
ATOM 653 N N . SER A 1 83 ? -19.829 1.834 11.377 1.00 83.12 83 SER A N 1
ATOM 654 C CA . SER A 1 83 ? -20.277 2.496 12.630 1.00 83.12 83 SER A CA 1
ATOM 655 C C . SER A 1 83 ? -19.161 3.172 13.457 1.00 83.12 83 SER A C 1
ATOM 657 O O . SER A 1 83 ? -18.964 2.865 14.636 1.00 83.12 83 SER A O 1
ATOM 659 N N . GLY A 1 84 ? -18.345 4.014 12.813 1.00 85.38 84 GLY A N 1
ATOM 660 C CA . GLY A 1 84 ? -17.235 4.726 13.467 1.00 85.38 84 GLY A CA 1
ATOM 661 C C . GLY A 1 84 ? -15.984 3.884 13.774 1.00 85.38 84 GLY A C 1
ATOM 662 O O . GLY A 1 84 ? -14.999 4.408 14.292 1.00 85.38 84 GLY A O 1
ATOM 663 N N . SER A 1 85 ? -15.965 2.596 13.423 1.00 92.50 85 SER A N 1
ATOM 664 C CA . SER A 1 85 ? -14.819 1.689 13.606 1.00 92.50 85 SER A CA 1
ATOM 665 C C . SER A 1 85 ? -13.801 1.693 12.467 1.00 92.50 85 SER A C 1
ATOM 667 O O . SER A 1 85 ? -12.729 1.097 12.583 1.00 92.50 85 SER A O 1
ATOM 669 N N . LEU A 1 86 ? -14.115 2.372 11.363 1.00 94.75 86 LEU A N 1
ATOM 670 C CA . LEU A 1 86 ? -13.190 2.569 10.256 1.00 94.75 86 LEU A CA 1
ATOM 671 C C . LEU A 1 86 ? -12.216 3.705 10.584 1.00 94.75 86 LEU A C 1
ATOM 673 O O . LEU A 1 86 ? -12.605 4.786 11.030 1.00 94.75 86 LEU A O 1
ATOM 677 N N . ARG A 1 87 ? -10.938 3.471 10.307 1.00 95.56 87 ARG A N 1
ATOM 678 C CA . ARG A 1 87 ? -9.908 4.505 10.204 1.00 95.56 87 ARG A CA 1
ATOM 679 C C . ARG A 1 87 ? -9.333 4.453 8.797 1.00 95.56 87 ARG A C 1
ATOM 681 O O . ARG A 1 87 ? -8.946 3.379 8.335 1.00 95.56 87 ARG A O 1
ATOM 688 N N . TYR A 1 88 ? -9.314 5.594 8.117 1.00 95.75 88 TYR A N 1
ATOM 689 C CA . TYR A 1 88 ? -8.773 5.755 6.767 1.00 95.75 88 TYR A CA 1
ATOM 690 C C . TYR A 1 88 ? -7.758 6.895 6.758 1.00 95.75 88 TYR A C 1
ATOM 692 O O . TYR A 1 88 ? -8.086 8.004 7.164 1.00 95.75 88 TYR A O 1
ATOM 700 N N . GLY A 1 89 ? -6.541 6.655 6.283 1.00 96.69 89 GLY A N 1
ATOM 701 C CA . GLY A 1 89 ? -5.494 7.669 6.218 1.00 96.69 89 GLY A CA 1
ATOM 702 C C . GLY A 1 89 ? -4.622 7.513 4.980 1.00 96.69 89 GLY A C 1
ATOM 703 O O . GLY A 1 89 ? -4.406 6.407 4.484 1.00 96.69 89 GLY A O 1
ATOM 704 N N . THR A 1 90 ? -4.096 8.634 4.489 1.00 96.88 90 THR A N 1
ATOM 705 C CA . THR A 1 90 ? -3.206 8.659 3.322 1.00 96.88 90 THR A CA 1
ATOM 706 C C . THR A 1 90 ? -2.031 9.598 3.546 1.00 96.88 90 THR A C 1
ATOM 708 O O . THR A 1 90 ? -2.210 10.683 4.098 1.00 96.88 90 THR A O 1
ATOM 711 N N . LEU A 1 91 ? -0.857 9.236 3.032 1.00 96.62 91 LEU A N 1
ATOM 712 C CA . LEU A 1 91 ? 0.325 10.094 2.949 1.00 96.62 91 LEU A CA 1
ATOM 713 C C . LEU A 1 91 ? 0.735 10.237 1.475 1.00 96.62 91 LEU A C 1
ATOM 715 O O . LEU A 1 91 ? 1.636 9.532 1.017 1.00 96.62 91 LEU A O 1
ATOM 719 N N . PRO A 1 92 ? 0.115 11.157 0.709 1.00 94.50 92 PRO A N 1
ATOM 720 C CA . PRO A 1 92 ? 0.359 11.277 -0.733 1.00 94.50 92 PRO A CA 1
ATOM 721 C C . PRO A 1 92 ? 1.785 11.704 -1.101 1.00 94.50 92 PRO A C 1
ATOM 723 O O . PRO A 1 92 ? 2.202 11.562 -2.247 1.00 94.50 92 PRO A O 1
ATOM 726 N N . ARG A 1 93 ? 2.520 12.282 -0.141 1.00 92.62 93 ARG A N 1
ATOM 727 C CA . ARG A 1 93 ? 3.910 12.731 -0.312 1.00 92.62 93 ARG A CA 1
ATOM 728 C C . ARG A 1 93 ? 4.937 11.742 0.236 1.00 92.62 93 ARG A C 1
ATOM 730 O O . ARG A 1 93 ? 6.123 12.050 0.187 1.00 92.62 93 ARG A O 1
ATOM 737 N N . GLU A 1 94 ? 4.504 10.601 0.772 1.00 94.19 94 GLU A N 1
ATOM 738 C CA . GLU A 1 94 ? 5.442 9.570 1.209 1.00 94.19 94 GLU A CA 1
ATOM 739 C C . GLU A 1 94 ? 6.183 9.028 -0.015 1.00 94.19 94 GLU A C 1
ATOM 741 O O . GLU A 1 94 ? 5.569 8.557 -0.977 1.00 94.19 94 GLU A O 1
ATOM 746 N N . ALA A 1 95 ? 7.509 9.130 0.007 1.00 89.69 95 ALA A N 1
ATOM 747 C CA . ALA A 1 95 ? 8.340 8.592 -1.054 1.00 89.69 95 ALA A CA 1
ATOM 748 C C . ALA A 1 95 ? 8.334 7.062 -0.975 1.00 89.69 95 ALA A C 1
ATOM 750 O O . ALA A 1 95 ? 8.646 6.484 0.063 1.00 89.69 95 ALA A O 1
ATOM 751 N N . VAL A 1 96 ? 8.002 6.406 -2.086 1.00 90.50 96 VAL A N 1
ATOM 752 C CA . VAL A 1 96 ? 8.058 4.945 -2.187 1.00 90.50 96 VAL A CA 1
ATOM 753 C C . VAL A 1 96 ? 9.416 4.553 -2.758 1.00 90.50 96 VAL A C 1
ATOM 755 O O . VAL A 1 96 ? 9.709 4.781 -3.932 1.00 90.50 96 VAL A O 1
ATOM 758 N N . CYS A 1 97 ? 10.257 3.988 -1.901 1.00 86.12 97 CYS A N 1
ATOM 759 C CA . CYS A 1 97 ? 11.647 3.643 -2.172 1.00 86.12 97 CYS A CA 1
ATOM 760 C C . CYS A 1 97 ? 11.805 2.135 -2.411 1.00 86.12 97 CYS A C 1
ATOM 762 O O . CYS A 1 97 ? 10.980 1.331 -1.965 1.00 86.12 97 CYS A O 1
ATOM 764 N N . THR A 1 98 ? 12.885 1.729 -3.089 1.00 85.31 98 THR A N 1
ATOM 765 C CA . THR A 1 98 ? 13.180 0.311 -3.402 1.00 85.31 98 THR A CA 1
ATOM 766 C C . THR A 1 98 ? 13.266 -0.586 -2.166 1.00 85.31 98 THR A C 1
ATOM 768 O O . THR A 1 98 ? 13.051 -1.800 -2.220 1.00 85.31 98 THR A O 1
ATOM 771 N N . GLU A 1 99 ? 13.567 0.032 -1.034 1.00 84.31 99 GLU A N 1
ATOM 772 C CA . GLU A 1 99 ? 13.707 -0.537 0.287 1.00 84.31 99 GLU A CA 1
ATOM 773 C C . GLU A 1 99 ? 12.356 -0.975 0.856 1.00 84.31 99 GLU A C 1
ATOM 775 O O . GLU A 1 99 ? 12.330 -1.978 1.568 1.00 84.31 99 GLU A O 1
ATOM 780 N N . ASN A 1 100 ? 11.240 -0.326 0.482 1.00 87.31 100 ASN A N 1
ATOM 781 C CA . ASN A 1 100 ? 9.901 -0.695 0.956 1.00 87.31 100 ASN A CA 1
ATOM 782 C C . ASN A 1 100 ? 9.431 -2.055 0.406 1.00 87.31 100 ASN A C 1
ATOM 784 O O . ASN A 1 100 ? 8.588 -2.694 1.041 1.00 87.31 100 ASN A O 1
ATOM 788 N N . LEU A 1 101 ? 10.003 -2.545 -0.704 1.00 89.62 101 LEU A N 1
ATOM 789 C CA . LEU A 1 101 ? 9.704 -3.884 -1.230 1.00 89.62 101 LEU A CA 1
ATOM 790 C C . LEU A 1 101 ? 10.332 -4.994 -0.382 1.00 89.62 101 LEU A C 1
ATOM 792 O O . LEU A 1 101 ? 9.808 -6.102 -0.299 1.00 89.62 101 LEU A O 1
ATOM 796 N N . THR A 1 102 ? 11.450 -4.719 0.289 1.00 90.06 102 THR A N 1
ATOM 797 C CA . THR A 1 102 ? 12.144 -5.715 1.114 1.00 90.06 102 THR A CA 1
ATOM 798 C C . THR A 1 102 ? 11.301 -6.237 2.288 1.00 90.06 102 THR A C 1
ATOM 800 O O . THR A 1 102 ? 11.219 -7.459 2.425 1.00 90.06 102 THR A O 1
ATOM 803 N N . PRO A 1 103 ? 10.663 -5.405 3.136 1.00 91.56 103 PRO A N 1
ATOM 804 C CA . PRO A 1 103 ? 9.778 -5.896 4.191 1.00 91.56 103 PRO A CA 1
ATOM 805 C C . PRO A 1 103 ? 8.534 -6.595 3.631 1.00 91.56 103 PRO A C 1
ATOM 807 O O . PRO A 1 103 ? 8.113 -7.591 4.207 1.00 91.56 103 PRO A O 1
ATOM 810 N N . TRP A 1 104 ? 8.011 -6.168 2.475 1.00 92.81 104 TRP A N 1
ATOM 811 C CA . TRP A 1 104 ? 6.909 -6.868 1.804 1.00 92.81 104 TRP A CA 1
ATOM 812 C C . TRP A 1 104 ? 7.319 -8.285 1.374 1.00 92.81 104 TRP A C 1
ATOM 814 O O . TRP A 1 104 ? 6.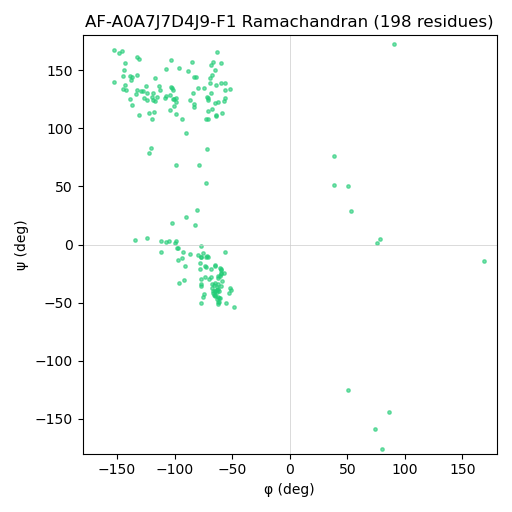635 -9.258 1.685 1.00 92.81 104 TRP A O 1
ATOM 824 N N . LEU A 1 105 ? 8.486 -8.433 0.740 1.00 92.19 105 LEU A N 1
ATOM 825 C CA . LEU A 1 105 ? 9.034 -9.735 0.351 1.00 92.19 105 LEU A CA 1
ATOM 826 C C . LEU A 1 105 ? 9.330 -10.613 1.568 1.00 92.19 105 LEU A C 1
ATOM 828 O O . LEU A 1 105 ? 9.117 -11.816 1.507 1.00 92.19 105 LEU A O 1
ATOM 832 N N . LYS A 1 106 ? 9.790 -10.040 2.687 1.00 91.81 106 LYS A N 1
ATOM 833 C CA . LYS A 1 106 ? 10.080 -10.795 3.919 1.00 91.81 106 LYS A CA 1
ATOM 834 C C . LYS A 1 106 ? 8.870 -11.535 4.498 1.00 91.81 106 LYS A C 1
ATOM 836 O O . LYS A 1 106 ? 9.087 -12.476 5.253 1.00 91.81 106 LYS A O 1
ATOM 841 N N . LEU A 1 107 ? 7.648 -11.124 4.158 1.00 90.75 107 LEU A N 1
ATOM 842 C CA . LEU A 1 107 ? 6.418 -11.799 4.579 1.00 90.75 107 LEU A CA 1
ATOM 843 C C . LEU A 1 107 ? 6.121 -13.069 3.765 1.00 90.75 107 LEU A C 1
ATOM 845 O O . LEU A 1 107 ? 5.331 -13.900 4.204 1.00 90.75 107 LEU A O 1
ATOM 849 N N . LEU A 1 108 ? 6.771 -13.247 2.610 1.00 90.62 108 LEU A N 1
ATOM 850 C CA . LEU A 1 108 ? 6.657 -14.462 1.810 1.00 90.62 108 LEU A CA 1
ATOM 851 C C . LEU A 1 108 ? 7.569 -15.567 2.367 1.00 90.62 108 LEU A C 1
ATOM 853 O O . LEU A 1 108 ? 8.710 -15.271 2.739 1.00 90.62 108 LEU A O 1
ATOM 857 N N . PRO A 1 109 ? 7.156 -16.850 2.313 1.00 86.88 109 PRO A N 1
ATOM 858 C CA . PRO A 1 109 ? 7.946 -17.971 2.836 1.00 86.88 109 PRO A CA 1
ATOM 859 C C . PRO A 1 109 ? 9.381 -18.027 2.291 1.00 86.88 109 PRO A C 1
ATOM 861 O O . PRO A 1 109 ? 10.334 -18.244 3.031 1.00 86.88 109 PRO A O 1
ATOM 864 N N . CYS A 1 110 ? 9.542 -17.766 0.991 1.00 86.88 110 CYS A N 1
ATOM 865 C CA . CYS A 1 110 ? 10.826 -17.804 0.288 1.00 86.88 110 CYS A CA 1
ATOM 866 C C . CYS A 1 110 ? 11.486 -16.429 0.102 1.00 86.88 110 CYS A C 1
ATOM 868 O O . CYS A 1 110 ? 12.523 -16.330 -0.557 1.00 86.88 110 CYS A O 1
ATOM 870 N N . ARG A 1 111 ? 10.902 -15.348 0.630 1.00 89.62 111 ARG A N 1
ATOM 871 C CA . ARG A 1 111 ? 11.341 -13.971 0.349 1.00 89.62 111 ARG A CA 1
ATOM 872 C C . ARG A 1 111 ? 11.480 -13.709 -1.153 1.00 89.62 111 ARG A C 1
ATOM 874 O O . ARG A 1 111 ? 10.529 -13.949 -1.879 1.00 89.62 111 ARG A O 1
ATOM 881 N N . ASP A 1 112 ? 12.645 -13.256 -1.619 1.00 86.12 112 ASP A N 1
ATOM 882 C CA . ASP A 1 112 ? 13.011 -13.090 -3.034 1.00 86.12 112 ASP A CA 1
ATOM 883 C C . ASP A 1 112 ? 13.920 -14.212 -3.571 1.00 86.12 112 ASP A C 1
ATOM 885 O O . ASP A 1 112 ? 14.617 -14.031 -4.569 1.00 86.12 112 ASP A O 1
ATOM 889 N N . LYS A 1 113 ? 13.971 -15.368 -2.896 1.00 85.88 113 LYS A N 1
ATOM 890 C CA . LYS A 1 113 ? 14.907 -16.454 -3.233 1.00 85.88 113 LYS A CA 1
ATOM 891 C C . LYS A 1 113 ? 14.349 -17.487 -4.204 1.00 85.88 113 LYS A C 1
ATOM 893 O O . LYS A 1 113 ? 15.136 -18.065 -4.956 1.00 85.88 113 LYS A O 1
ATOM 898 N N . ASP A 1 114 ? 13.040 -17.718 -4.181 1.00 84.69 114 ASP A N 1
ATOM 899 C CA . ASP A 1 114 ? 12.369 -18.717 -5.013 1.00 84.69 114 ASP A CA 1
ATOM 900 C C . ASP A 1 114 ? 10.906 -18.326 -5.286 1.00 84.69 114 ASP A C 1
ATOM 902 O O . ASP A 1 114 ? 10.367 -17.420 -4.651 1.00 84.69 114 ASP A O 1
ATOM 906 N N . GLY A 1 115 ? 10.262 -19.007 -6.232 1.00 84.44 115 GLY A N 1
ATOM 907 C CA . GLY A 1 115 ? 8.888 -18.750 -6.647 1.00 84.44 115 GLY A CA 1
ATOM 908 C C . GLY A 1 115 ? 8.728 -17.491 -7.501 1.00 84.44 115 GLY A C 1
ATOM 909 O O . GLY A 1 115 ? 9.671 -16.999 -8.120 1.00 84.44 115 GLY A O 1
ATOM 910 N N . LEU A 1 116 ? 7.505 -16.954 -7.541 1.00 82.50 116 LEU A N 1
ATOM 911 C CA . LEU A 1 116 ? 7.185 -15.744 -8.312 1.00 82.50 116 LEU A CA 1
ATOM 912 C C . LEU A 1 116 ? 7.957 -14.512 -7.824 1.00 82.50 116 LEU A C 1
ATOM 914 O O . LEU A 1 116 ? 8.257 -13.618 -8.610 1.00 82.50 116 LEU A O 1
ATOM 918 N N . SER A 1 117 ? 8.306 -14.468 -6.540 1.00 85.94 117 SER A N 1
ATOM 919 C CA . SER A 1 117 ? 9.054 -13.362 -5.951 1.00 85.94 117 SER A CA 1
ATOM 920 C C . SER A 1 117 ? 10.520 -13.322 -6.370 1.00 85.94 117 SER A C 1
ATOM 922 O O . SER A 1 117 ? 11.120 -12.251 -6.306 1.00 85.94 117 SER A O 1
ATOM 924 N N . ALA A 1 118 ? 11.091 -14.424 -6.874 1.00 85.31 118 ALA A N 1
ATOM 925 C CA . ALA A 1 118 ? 12.426 -14.402 -7.474 1.00 85.31 118 ALA A CA 1
ATOM 926 C C . ALA A 1 118 ? 12.487 -13.435 -8.670 1.00 85.31 118 ALA A C 1
ATOM 928 O O . ALA A 1 118 ? 13.473 -12.717 -8.825 1.00 85.31 118 ALA A O 1
ATOM 929 N N . LEU A 1 119 ? 11.391 -13.347 -9.439 1.00 83.44 119 LEU A N 1
ATOM 930 C CA . LEU A 1 119 ? 11.251 -12.463 -10.599 1.00 83.44 119 LEU A CA 1
ATOM 931 C C . LEU A 1 119 ? 11.097 -10.981 -10.215 1.00 83.44 119 LEU A C 1
ATOM 933 O O . LEU A 1 119 ? 11.167 -10.112 -11.081 1.00 83.44 119 LEU A O 1
ATOM 937 N N . MET A 1 120 ? 10.889 -10.647 -8.937 1.00 86.88 120 MET A N 1
ATOM 938 C CA . MET A 1 120 ? 10.641 -9.271 -8.489 1.00 86.88 120 MET A CA 1
ATOM 939 C C . MET A 1 120 ? 11.941 -8.455 -8.397 1.00 86.88 120 MET A C 1
ATOM 941 O O . MET A 1 120 ? 12.409 -8.069 -7.324 1.00 86.88 120 MET A O 1
ATOM 945 N N . HIS A 1 121 ? 12.540 -8.167 -9.552 1.00 85.25 121 HIS A N 1
ATOM 946 C CA . HIS A 1 121 ? 13.747 -7.356 -9.656 1.00 85.25 121 HIS A CA 1
ATOM 947 C C . HIS A 1 121 ? 13.456 -5.876 -9.340 1.00 85.25 121 HIS A C 1
ATOM 949 O O . HIS A 1 121 ? 12.853 -5.155 -10.142 1.00 85.25 121 HIS A O 1
ATOM 955 N N . ARG A 1 122 ? 13.927 -5.411 -8.171 1.00 88.62 122 ARG A N 1
ATOM 956 C CA . ARG A 1 122 ? 13.685 -4.054 -7.635 1.00 88.62 122 ARG A CA 1
ATOM 957 C C . ARG A 1 122 ? 13.937 -2.937 -8.668 1.00 88.62 122 ARG A C 1
ATOM 959 O O . ARG A 1 122 ? 13.011 -2.174 -8.925 1.00 88.62 122 ARG A O 1
ATOM 966 N N . PRO A 1 123 ? 15.104 -2.835 -9.339 1.00 86.50 123 PRO A N 1
ATOM 967 C CA . PRO A 1 123 ? 15.329 -1.767 -10.315 1.00 86.50 123 PRO A CA 1
ATOM 968 C C . PRO A 1 123 ? 14.339 -1.745 -11.482 1.00 86.50 123 PRO A C 1
ATOM 970 O O . PRO A 1 123 ? 14.078 -0.670 -12.010 1.00 86.50 123 PRO A O 1
ATOM 973 N N . SER A 1 124 ? 13.813 -2.893 -11.916 1.00 85.25 124 SER A N 1
ATOM 974 C CA . SER A 1 124 ? 12.853 -2.944 -13.029 1.00 85.25 124 SER A CA 1
ATOM 975 C C . SER A 1 124 ? 11.477 -2.451 -12.596 1.00 85.25 124 SER A C 1
ATOM 977 O O . SER A 1 124 ? 10.868 -1.654 -13.301 1.00 85.25 124 SER A O 1
ATOM 979 N N . ILE A 1 125 ? 11.029 -2.864 -11.407 1.00 88.94 125 ILE A N 1
ATOM 980 C CA . ILE A 1 125 ? 9.751 -2.443 -10.816 1.00 88.94 125 ILE A CA 1
ATOM 981 C C . ILE A 1 125 ? 9.730 -0.924 -10.595 1.00 88.94 125 ILE A C 1
ATOM 983 O O . ILE A 1 125 ? 8.810 -0.243 -11.037 1.00 88.94 125 ILE A O 1
ATOM 987 N N . TYR A 1 126 ? 10.779 -0.379 -9.976 1.00 88.56 126 TYR A N 1
ATOM 988 C CA . TYR A 1 126 ? 10.839 1.037 -9.589 1.00 88.56 126 TYR A CA 1
ATOM 989 C C . TYR A 1 126 ? 11.206 1.987 -10.741 1.00 88.56 126 TYR A C 1
ATOM 991 O O . TYR A 1 126 ? 11.119 3.200 -10.589 1.00 88.56 126 TYR A O 1
ATOM 999 N N . LYS A 1 127 ? 11.601 1.452 -11.904 1.00 87.44 127 LYS A N 1
ATOM 1000 C CA . LYS A 1 127 ? 11.722 2.215 -13.160 1.00 87.44 127 LYS A CA 1
ATOM 1001 C C . LYS A 1 127 ? 10.450 2.171 -14.010 1.00 87.44 127 LYS A C 1
ATOM 1003 O O . LYS A 1 127 ? 10.408 2.820 -15.050 1.00 87.44 127 LYS A O 1
ATOM 1008 N N . GLY A 1 128 ? 9.454 1.377 -13.618 1.00 88.38 128 GLY A N 1
ATOM 1009 C CA . GLY A 1 128 ? 8.181 1.299 -14.321 1.00 88.38 128 GLY A CA 1
ATOM 1010 C C . GLY A 1 128 ? 7.412 2.622 -14.298 1.00 88.38 128 GLY A C 1
ATOM 1011 O O . GLY A 1 128 ? 7.695 3.520 -13.510 1.00 88.38 128 GLY A O 1
ATOM 1012 N N . PHE A 1 129 ? 6.395 2.722 -15.151 1.00 91.69 129 PHE A N 1
ATOM 1013 C CA . PHE A 1 129 ? 5.456 3.845 -15.161 1.00 91.69 129 PHE A CA 1
ATOM 1014 C C . PHE A 1 129 ? 4.565 3.881 -13.915 1.00 91.69 129 PHE A C 1
ATOM 1016 O O . PHE A 1 129 ? 4.092 4.945 -13.515 1.00 91.69 129 PHE A O 1
ATOM 1023 N N . TYR A 1 130 ? 4.319 2.715 -13.319 1.00 93.69 130 TYR A N 1
ATOM 1024 C CA . TYR A 1 130 ? 3.504 2.563 -12.125 1.00 93.69 130 TYR A CA 1
ATOM 1025 C C . TYR A 1 130 ? 3.945 1.330 -11.347 1.00 93.69 130 TYR A C 1
ATOM 1027 O O . TYR A 1 130 ? 4.194 0.279 -11.943 1.00 93.69 130 TYR A O 1
ATOM 1035 N N . HIS A 1 131 ? 3.979 1.424 -10.023 1.00 94.19 131 HIS A N 1
ATOM 1036 C CA . HIS A 1 131 ? 3.986 0.241 -9.178 1.00 94.19 131 HIS A CA 1
ATOM 1037 C C . HIS A 1 131 ? 3.201 0.478 -7.891 1.00 94.19 131 HIS A C 1
ATOM 1039 O O . HIS A 1 131 ? 3.235 1.571 -7.330 1.00 94.19 131 HIS A O 1
ATOM 1045 N N . SER A 1 132 ? 2.533 -0.562 -7.403 1.00 95.00 132 SER A N 1
ATOM 1046 C CA . SER A 1 132 ? 1.869 -0.568 -6.106 1.00 95.00 132 SER A CA 1
ATOM 1047 C C . SER A 1 132 ? 2.105 -1.894 -5.400 1.00 95.00 132 SER A C 1
ATOM 1049 O O . SER A 1 132 ? 1.821 -2.957 -5.955 1.00 95.00 132 SER A O 1
ATOM 1051 N N . GLN A 1 133 ? 2.621 -1.830 -4.176 1.00 94.62 133 GLN A N 1
ATOM 1052 C CA . GLN A 1 133 ? 2.672 -2.966 -3.262 1.00 94.62 133 GLN A CA 1
ATOM 1053 C C . GLN A 1 133 ? 1.537 -2.831 -2.249 1.00 94.62 133 GLN A C 1
ATOM 1055 O O . GLN A 1 133 ? 1.468 -1.863 -1.494 1.00 94.62 133 GLN A O 1
ATOM 1060 N N . ARG A 1 134 ? 0.640 -3.811 -2.235 1.00 95.19 134 ARG A N 1
ATOM 1061 C CA . ARG A 1 134 ? -0.540 -3.868 -1.376 1.00 95.19 134 ARG A CA 1
ATOM 1062 C C . ARG A 1 134 ? -0.445 -5.063 -0.441 1.00 95.19 134 ARG A C 1
ATOM 1064 O O . ARG A 1 134 ? 0.054 -6.133 -0.806 1.00 95.19 134 ARG A O 1
ATOM 1071 N N . LEU A 1 135 ? -0.924 -4.859 0.774 1.00 95.50 135 LEU A N 1
ATOM 1072 C CA . LEU A 1 135 ? -0.986 -5.843 1.836 1.00 95.50 135 LEU A CA 1
ATOM 1073 C C . LEU A 1 135 ? -2.348 -5.727 2.510 1.00 95.50 135 LEU A C 1
ATOM 1075 O O . LEU A 1 135 ? -2.688 -4.672 3.038 1.00 95.50 135 LEU A O 1
ATOM 1079 N N . ARG A 1 136 ? -3.125 -6.805 2.495 1.00 95.44 136 ARG A N 1
ATOM 1080 C CA . ARG A 1 136 ? -4.462 -6.865 3.078 1.00 95.44 136 ARG A CA 1
ATOM 1081 C C . ARG A 1 136 ? -4.519 -8.002 4.087 1.00 95.44 136 ARG A C 1
ATOM 1083 O O . ARG A 1 136 ? -4.211 -9.140 3.762 1.00 95.44 136 ARG A O 1
ATOM 1090 N N . LEU A 1 137 ? -4.904 -7.678 5.318 1.00 94.25 137 LEU A N 1
ATOM 1091 C CA . LEU A 1 137 ? -5.154 -8.661 6.368 1.00 94.25 137 LEU A CA 1
ATOM 1092 C C . LEU A 1 137 ? -6.652 -8.754 6.620 1.00 94.25 137 LEU A C 1
ATOM 1094 O O . LEU A 1 137 ? -7.313 -7.742 6.892 1.00 94.25 137 LEU A O 1
ATOM 1098 N N . THR A 1 138 ? -7.154 -9.979 6.583 1.00 92.44 138 THR A N 1
ATOM 1099 C CA . THR A 1 138 ? -8.548 -10.327 6.863 1.00 92.44 138 THR A CA 1
ATOM 1100 C C . THR A 1 138 ? -8.599 -11.419 7.919 1.00 92.44 138 THR A C 1
ATOM 1102 O O . THR A 1 138 ? -7.874 -12.405 7.818 1.00 92.44 138 THR A O 1
ATOM 1105 N N . SER A 1 139 ? -9.446 -11.234 8.929 1.00 87.81 139 SER A N 1
ATOM 1106 C CA . SER A 1 139 ? -9.738 -12.274 9.915 1.00 87.81 139 SER A CA 1
ATOM 1107 C C . SER A 1 139 ? 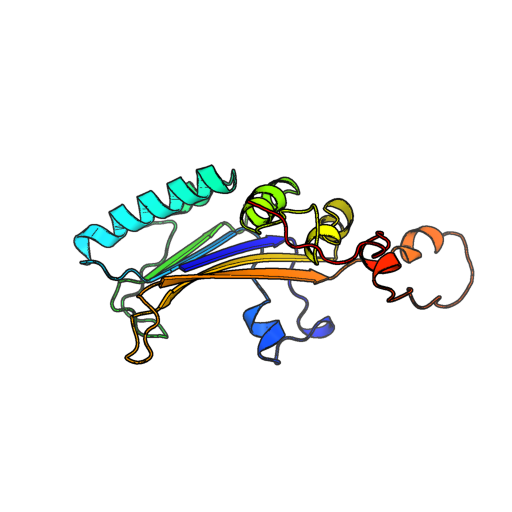-10.819 -13.189 9.351 1.00 87.81 139 SER A C 1
ATOM 1109 O O . SER A 1 139 ? -11.837 -12.704 8.857 1.00 87.81 139 SER A O 1
ATOM 1111 N N . ILE A 1 140 ? -10.588 -14.496 9.400 1.00 85.06 140 ILE A N 1
ATOM 1112 C CA . ILE A 1 140 ? -11.574 -15.520 9.071 1.00 85.06 140 ILE A CA 1
ATOM 1113 C C . ILE A 1 140 ? -12.068 -16.103 10.390 1.00 85.06 140 ILE A C 1
ATOM 1115 O O . ILE A 1 140 ? -11.299 -16.701 11.148 1.00 85.06 140 ILE A O 1
ATOM 1119 N N . ALA A 1 141 ? -13.357 -15.910 10.663 1.00 75.75 141 ALA A N 1
ATOM 1120 C CA . ALA A 1 141 ? -14.028 -16.575 11.769 1.00 75.75 141 ALA A CA 1
ATOM 1121 C C . ALA A 1 141 ? -14.122 -18.081 11.486 1.00 75.75 141 ALA A C 1
ATOM 1123 O O . ALA A 1 141 ? -14.259 -18.503 10.338 1.00 75.75 141 ALA A O 1
ATOM 1124 N N . SER A 1 142 ? -14.039 -18.894 12.536 1.00 66.25 142 SER A N 1
ATOM 1125 C CA . SER A 1 142 ? -14.179 -20.345 12.436 1.00 66.25 142 SER A CA 1
ATOM 1126 C C . SER A 1 142 ? -15.539 -20.713 11.839 1.00 66.25 142 SER A C 1
ATOM 1128 O O . SER A 1 142 ? -16.572 -20.509 12.480 1.00 66.25 142 SER A O 1
ATOM 1130 N N . ASN A 1 143 ? -15.538 -21.277 10.633 1.00 62.75 143 ASN A N 1
ATOM 1131 C CA . ASN A 1 143 ? -16.718 -21.913 10.058 1.00 62.75 143 ASN A CA 1
ATOM 1132 C C . ASN A 1 143 ? -16.805 -23.370 10.541 1.00 62.75 143 ASN A C 1
ATOM 1134 O O . ASN A 1 143 ? -15.796 -23.988 10.880 1.00 62.75 143 ASN A O 1
ATOM 1138 N N . LEU A 1 144 ? -18.015 -23.936 10.520 1.00 54.72 144 LEU A N 1
ATOM 1139 C CA . LEU A 1 144 ? -18.342 -25.316 10.924 1.00 54.72 144 LEU A CA 1
ATOM 1140 C C . LEU A 1 144 ? -17.556 -26.426 10.181 1.00 54.72 144 LEU A C 1
ATOM 1142 O O . LEU A 1 144 ? -17.652 -27.588 10.561 1.00 54.72 144 LEU A O 1
ATOM 1146 N N . GLU A 1 145 ? -16.753 -26.089 9.166 1.00 62.53 145 GLU A N 1
ATOM 1147 C CA . GLU A 1 145 ? -15.958 -27.020 8.346 1.00 62.53 145 GLU A CA 1
ATOM 1148 C C . GLU A 1 145 ? -14.533 -27.288 8.883 1.00 62.53 145 GLU A C 1
ATOM 1150 O O . GLU A 1 145 ? -13.633 -27.673 8.139 1.00 62.53 145 GLU A O 1
ATOM 1155 N N . GLY A 1 146 ? -14.297 -27.094 10.184 1.00 57.78 146 GLY A N 1
ATOM 1156 C CA . GLY A 1 146 ? -13.079 -27.570 10.860 1.00 57.78 146 GLY A CA 1
ATOM 1157 C C . GLY A 1 146 ? -11.815 -26.728 10.650 1.00 57.78 146 GLY A C 1
ATOM 1158 O O . GLY A 1 146 ? -10.752 -27.098 11.146 1.00 57.78 146 GLY A O 1
ATOM 1159 N N . TRP A 1 147 ? -11.909 -25.582 9.971 1.00 59.72 147 TRP A N 1
ATOM 1160 C CA . TRP A 1 147 ? -10.828 -24.597 9.937 1.00 59.72 147 TRP A CA 1
ATOM 1161 C C . TRP A 1 147 ? -10.929 -23.718 11.186 1.00 59.72 147 TRP A C 1
ATOM 1163 O O . TRP A 1 147 ? -11.952 -23.074 11.429 1.00 59.72 147 TRP A O 1
ATOM 1173 N N . GLY A 1 148 ? -9.872 -23.711 12.003 1.00 67.44 148 GLY A N 1
ATOM 1174 C CA . GLY A 1 148 ? -9.769 -22.799 13.141 1.00 67.44 148 GLY A CA 1
ATOM 1175 C C . GLY A 1 148 ? -9.828 -21.338 12.689 1.00 67.44 148 GLY A C 1
ATOM 1176 O O . GLY A 1 148 ? -9.504 -21.021 11.544 1.00 67.44 148 GLY A O 1
ATOM 1177 N N . SER A 1 149 ? -10.236 -20.439 13.588 1.00 81.88 149 SER A N 1
ATOM 1178 C CA . SER A 1 149 ? -10.142 -18.995 13.347 1.00 81.88 149 SER A CA 1
ATOM 1179 C C . SER A 1 149 ? -8.720 -18.627 12.917 1.00 81.88 149 SER A C 1
ATOM 1181 O O . SER A 1 149 ? -7.757 -19.070 13.550 1.00 81.88 149 SER A O 1
ATOM 1183 N N . GLY A 1 150 ? -8.577 -17.819 11.869 1.00 86.69 150 GLY A N 1
ATOM 1184 C CA . GLY A 1 150 ? -7.272 -17.531 11.278 1.00 86.69 150 GLY A CA 1
ATOM 1185 C C . GLY A 1 150 ? -7.178 -16.137 10.677 1.00 86.69 150 GLY A C 1
ATOM 1186 O O . GLY A 1 150 ? -8.179 -15.465 10.449 1.00 86.69 150 GLY A O 1
ATOM 1187 N N . ILE A 1 151 ? -5.951 -15.704 10.404 1.00 89.00 151 ILE A N 1
ATOM 1188 C CA . ILE A 1 151 ? -5.675 -14.455 9.693 1.00 89.00 151 ILE A CA 1
ATOM 1189 C C . ILE A 1 151 ? -5.177 -14.819 8.301 1.00 89.00 151 ILE A C 1
ATOM 1191 O O . ILE A 1 151 ? -4.206 -15.559 8.156 1.00 89.00 151 ILE A O 1
ATOM 1195 N N . VAL A 1 152 ? -5.826 -14.271 7.278 1.00 93.00 152 VAL A N 1
ATOM 1196 C CA . VAL A 1 152 ? -5.363 -14.355 5.894 1.00 93.00 152 VAL A CA 1
ATOM 1197 C C . VAL A 1 152 ? -4.636 -13.074 5.535 1.00 93.00 152 VAL A C 1
ATOM 1199 O O . VAL A 1 152 ? -5.192 -11.978 5.637 1.00 93.00 152 VAL A O 1
ATOM 1202 N N . LEU A 1 153 ? -3.384 -13.245 5.120 1.00 93.31 153 LEU A N 1
ATOM 1203 C CA . LEU A 1 153 ? -2.536 -12.210 4.557 1.00 93.31 153 LEU A CA 1
ATOM 1204 C C . LEU A 1 153 ? -2.564 -12.322 3.028 1.00 93.31 153 LEU A C 1
ATOM 1206 O O . LEU A 1 153 ? -2.031 -13.269 2.456 1.00 93.31 153 LEU A O 1
ATOM 1210 N N . GLU A 1 154 ? -3.159 -11.335 2.371 1.00 94.38 154 GLU A N 1
ATOM 1211 C CA . GLU A 1 154 ? -3.142 -11.177 0.921 1.00 94.38 154 GLU A CA 1
ATOM 1212 C C . GLU A 1 154 ? -2.099 -10.124 0.538 1.00 94.38 154 GLU A C 1
ATOM 1214 O O . GLU A 1 154 ? -2.120 -8.984 1.010 1.00 94.38 154 GLU A O 1
ATOM 1219 N N . GLN A 1 155 ? -1.178 -10.509 -0.337 1.00 93.81 155 GLN A N 1
ATOM 1220 C CA . GLN A 1 155 ? -0.123 -9.647 -0.850 1.00 93.81 155 GLN A CA 1
ATOM 1221 C C . GLN A 1 155 ? -0.327 -9.459 -2.354 1.00 93.81 155 GLN A C 1
ATOM 1223 O O . GLN A 1 155 ? -0.455 -10.431 -3.095 1.00 93.81 155 GLN A O 1
ATOM 1228 N N . THR A 1 156 ? -0.367 -8.215 -2.831 1.00 94.25 156 THR A N 1
ATOM 1229 C CA . THR A 1 156 ? -0.513 -7.905 -4.263 1.00 94.25 156 THR A CA 1
ATOM 1230 C C . THR A 1 156 ? 0.556 -6.923 -4.706 1.00 94.25 156 THR A C 1
ATOM 1232 O O . THR A 1 156 ? 0.779 -5.911 -4.049 1.00 94.25 156 THR A O 1
ATOM 1235 N N . LEU A 1 157 ? 1.207 -7.226 -5.825 1.00 93.00 157 LEU A N 1
ATOM 1236 C CA . LEU A 1 157 ? 2.148 -6.333 -6.487 1.00 93.00 157 LEU A CA 1
ATOM 1237 C C . LEU A 1 157 ? 1.605 -6.013 -7.881 1.00 93.00 157 LEU A C 1
ATOM 1239 O O . LEU A 1 157 ? 1.527 -6.893 -8.736 1.00 93.00 157 LEU A O 1
ATOM 1243 N N . THR A 1 158 ? 1.249 -4.754 -8.101 1.00 93.19 158 THR A N 1
ATOM 1244 C CA . THR A 1 158 ? 0.779 -4.239 -9.390 1.00 93.19 158 THR A CA 1
ATOM 1245 C C . THR A 1 158 ? 1.907 -3.449 -10.027 1.00 93.19 158 THR A C 1
ATOM 1247 O O . THR A 1 158 ? 2.459 -2.566 -9.378 1.00 93.19 158 THR A O 1
ATOM 1250 N N . VAL A 1 159 ? 2.258 -3.735 -11.281 1.00 91.94 159 VAL A N 1
ATOM 1251 C CA . VAL A 1 159 ? 3.334 -3.027 -11.989 1.00 91.94 159 VAL A CA 1
ATOM 1252 C C . VAL A 1 159 ? 2.941 -2.718 -13.424 1.00 91.94 159 VAL A C 1
ATOM 1254 O O . VAL A 1 159 ? 2.345 -3.546 -14.108 1.00 91.94 159 VAL A O 1
ATOM 1257 N N . VAL A 1 160 ? 3.337 -1.540 -13.894 1.00 91.25 160 VAL A N 1
ATOM 1258 C CA . VAL A 1 160 ? 3.359 -1.183 -15.311 1.00 91.25 160 VAL A CA 1
ATOM 1259 C C . VAL A 1 160 ? 4.795 -0.850 -15.660 1.00 91.25 160 VAL A C 1
ATOM 1261 O O . VAL A 1 160 ? 5.344 0.158 -15.219 1.00 91.25 160 VAL A O 1
ATOM 1264 N N . LEU A 1 161 ? 5.429 -1.736 -16.416 1.00 87.38 161 LEU A N 1
ATOM 1265 C CA . LEU A 1 161 ? 6.858 -1.673 -16.691 1.00 87.38 161 LEU A CA 1
ATOM 1266 C C . LEU A 1 161 ? 7.141 -0.825 -17.931 1.00 87.38 161 LEU A C 1
ATOM 1268 O O . LEU A 1 161 ? 6.341 -0.776 -18.865 1.00 87.38 161 LEU A O 1
ATOM 1272 N N . GLN A 1 162 ? 8.302 -0.172 -17.943 1.00 79.38 162 GLN A N 1
ATOM 1273 C CA . GLN A 1 162 ? 8.796 0.522 -19.126 1.00 79.38 162 GLN A CA 1
ATOM 1274 C C . GLN A 1 162 ? 9.580 -0.468 -20.006 1.00 79.38 162 GLN A C 1
ATOM 1276 O O . GLN A 1 162 ? 10.541 -1.074 -19.521 1.00 79.38 162 GLN A O 1
ATOM 1281 N N . PRO A 1 163 ? 9.225 -0.637 -21.293 1.00 68.56 163 PRO A N 1
ATOM 1282 C CA . PRO A 1 163 ? 10.013 -1.444 -22.215 1.00 68.56 163 PRO A CA 1
ATOM 1283 C C . PRO A 1 163 ? 11.403 -0.834 -22.431 1.00 68.56 163 PRO A C 1
ATOM 1285 O O . PRO A 1 163 ? 11.543 0.376 -22.616 1.00 68.56 163 PRO A O 1
ATOM 1288 N N . ASN A 1 164 ? 12.446 -1.666 -22.439 1.00 60.25 164 ASN A N 1
ATOM 1289 C CA . ASN A 1 164 ? 13.839 -1.204 -22.507 1.00 60.25 164 ASN A CA 1
ATOM 1290 C C . ASN A 1 164 ? 14.236 -0.624 -23.886 1.00 60.25 164 ASN A C 1
ATOM 1292 O O . ASN A 1 164 ? 15.288 0.003 -24.018 1.00 60.25 164 ASN A O 1
ATOM 1296 N N . ASP A 1 165 ? 13.391 -0.786 -24.909 1.00 56.44 165 ASP A N 1
ATOM 1297 C CA . ASP A 1 165 ? 13.703 -0.434 -26.302 1.00 56.44 165 ASP A CA 1
ATOM 1298 C C . ASP A 1 165 ? 13.763 1.078 -26.576 1.00 56.44 165 ASP A C 1
ATOM 1300 O O . ASP A 1 165 ? 14.264 1.504 -27.618 1.00 56.44 165 ASP A O 1
ATOM 1304 N N . GLN A 1 166 ? 13.342 1.925 -25.631 1.00 51.06 166 GLN A N 1
ATOM 1305 C CA . GLN A 1 166 ? 13.390 3.378 -25.819 1.00 51.06 166 GLN A CA 1
ATOM 1306 C C . GLN A 1 166 ? 14.800 3.983 -25.737 1.00 51.06 166 GLN A C 1
ATOM 1308 O O . GLN A 1 166 ? 15.007 5.080 -26.254 1.00 51.06 166 GLN A O 1
ATOM 1313 N N . LYS A 1 167 ? 15.801 3.301 -25.155 1.00 47.31 167 LYS A N 1
ATOM 1314 C CA . LYS A 1 167 ? 17.170 3.857 -25.081 1.00 47.31 167 LYS A CA 1
ATOM 1315 C C . LYS A 1 167 ? 17.965 3.759 -26.386 1.00 47.31 167 LYS A C 1
ATOM 1317 O O . LYS A 1 167 ? 18.874 4.558 -26.581 1.00 47.31 167 LYS A O 1
ATOM 1322 N N . ASN A 1 168 ? 17.600 2.856 -27.299 1.00 43.81 168 ASN A N 1
ATOM 1323 C CA . ASN A 1 168 ? 18.291 2.698 -28.588 1.00 43.81 168 ASN A CA 1
ATOM 1324 C C . ASN A 1 168 ? 17.607 3.439 -29.754 1.00 43.81 168 ASN A C 1
ATOM 1326 O O . ASN A 1 168 ? 18.139 3.455 -30.865 1.00 43.81 168 ASN A O 1
ATOM 1330 N N . MET A 1 169 ? 16.460 4.090 -29.524 1.00 46.25 169 MET A N 1
ATOM 1331 C CA . MET A 1 169 ? 15.711 4.790 -30.580 1.00 46.25 169 MET A CA 1
ATOM 1332 C C . MET A 1 169 ? 16.285 6.152 -30.993 1.00 46.25 169 MET A C 1
ATOM 1334 O O . MET A 1 169 ? 15.891 6.673 -32.029 1.00 46.25 169 MET A O 1
ATOM 1338 N N . LEU A 1 170 ? 17.255 6.712 -30.264 1.00 47.22 170 LEU A N 1
ATOM 1339 C CA . LEU A 1 170 ? 17.931 7.946 -30.694 1.00 47.22 170 LEU A CA 1
ATOM 1340 C C . LEU A 1 170 ? 18.941 7.725 -31.841 1.00 47.22 170 LEU A C 1
ATOM 1342 O O . LEU A 1 170 ? 19.430 8.703 -32.398 1.00 47.22 170 LEU A O 1
ATOM 1346 N N . TYR A 1 171 ? 19.224 6.471 -32.232 1.00 48.53 171 TYR A N 1
ATOM 1347 C CA . TYR A 1 171 ? 20.220 6.143 -33.267 1.00 48.53 171 TYR A CA 1
ATOM 1348 C C . TYR A 1 171 ? 19.783 5.101 -34.312 1.00 48.53 171 TYR A C 1
ATOM 1350 O O . TYR A 1 171 ? 20.590 4.734 -35.166 1.00 48.53 171 TYR A O 1
ATOM 1358 N N . SER A 1 172 ? 18.539 4.610 -34.299 1.00 45.03 172 SER A N 1
ATOM 1359 C CA . SER A 1 172 ? 18.106 3.575 -35.250 1.00 45.03 172 SER A CA 1
ATOM 1360 C C . SER A 1 172 ? 16.783 3.916 -35.928 1.00 45.03 172 SER A C 1
ATOM 1362 O O . SER A 1 172 ? 15.718 3.887 -35.321 1.00 45.03 172 SER A O 1
ATOM 1364 N N . SER A 1 173 ? 16.865 4.189 -37.227 1.00 47.53 173 SER A N 1
ATOM 1365 C CA . SER A 1 173 ? 15.764 4.360 -38.177 1.00 47.53 173 SER A CA 1
ATOM 1366 C C . SER A 1 173 ? 15.078 3.026 -38.523 1.00 47.53 173 SER A C 1
ATOM 1368 O O . SER A 1 173 ? 14.956 2.662 -39.69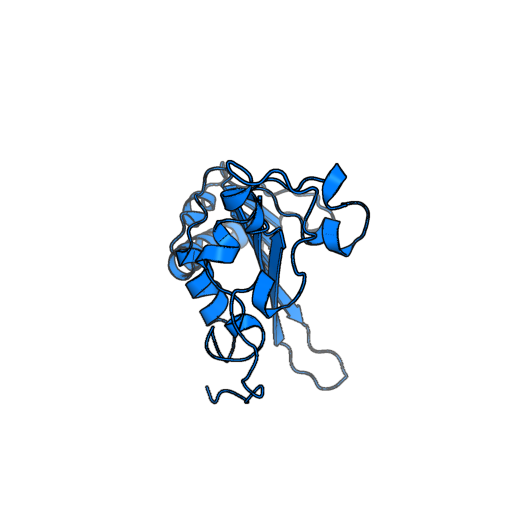3 1.00 47.53 173 SER A O 1
ATOM 1370 N N . LYS A 1 174 ? 14.637 2.259 -37.518 1.00 47.94 174 LYS A N 1
ATOM 1371 C CA . LYS A 1 174 ? 13.814 1.057 -37.730 1.00 47.94 174 LYS A CA 1
ATOM 1372 C C . LYS A 1 174 ? 12.453 1.201 -37.046 1.00 47.94 174 LYS A C 1
ATOM 1374 O O . LYS A 1 174 ? 12.409 1.547 -35.867 1.00 47.94 174 LYS A O 1
ATOM 1379 N N . PRO A 1 175 ? 11.343 0.934 -37.758 1.00 51.41 175 PRO A N 1
ATOM 1380 C CA . PRO A 1 175 ? 10.013 1.059 -37.189 1.00 51.41 175 PRO A CA 1
ATOM 1381 C C . PRO A 1 175 ? 9.784 -0.078 -36.189 1.00 51.41 175 PRO A C 1
ATOM 1383 O O . PRO A 1 175 ? 9.978 -1.243 -36.522 1.00 51.41 175 PRO A O 1
ATOM 1386 N N . ASN A 1 176 ? 9.381 0.287 -34.971 1.00 50.41 176 ASN A N 1
ATOM 1387 C CA . ASN A 1 176 ? 8.671 -0.544 -33.994 1.00 50.41 176 ASN A CA 1
ATOM 1388 C C . ASN A 1 176 ? 9.108 -2.018 -33.914 1.00 50.41 176 ASN A C 1
ATOM 1390 O O . ASN A 1 176 ? 8.382 -2.921 -34.331 1.00 50.41 176 ASN A O 1
ATOM 1394 N N . LEU A 1 177 ? 10.261 -2.269 -33.289 1.00 55.88 177 LEU A N 1
ATOM 1395 C CA . LEU A 1 177 ? 10.485 -3.560 -32.643 1.00 55.88 177 LEU A CA 1
ATOM 1396 C C . LEU A 1 177 ? 9.469 -3.669 -31.500 1.00 55.88 177 LEU A C 1
ATOM 1398 O O . LEU A 1 177 ? 9.515 -2.896 -30.546 1.00 55.88 177 LEU A O 1
ATOM 1402 N N . GLN A 1 178 ? 8.500 -4.573 -31.650 1.00 56.94 178 GLN A N 1
ATOM 1403 C CA . GLN A 1 178 ? 7.602 -4.952 -30.563 1.00 56.94 178 GLN A CA 1
ATOM 1404 C C . GLN A 1 178 ? 8.469 -5.430 -29.391 1.00 56.94 178 GLN A C 1
ATOM 1406 O O . GLN A 1 178 ? 9.299 -6.322 -29.602 1.00 56.94 178 GLN A O 1
ATOM 1411 N N . PRO A 1 179 ? 8.308 -4.866 -28.184 1.00 63.41 179 PRO A N 1
ATOM 1412 C CA . PRO A 1 179 ? 9.086 -5.308 -27.041 1.00 63.41 179 PRO A CA 1
ATOM 1413 C C . PRO A 1 179 ? 8.817 -6.789 -26.784 1.00 63.41 179 PRO A C 1
ATOM 1415 O O . PRO A 1 179 ? 7.682 -7.260 -26.891 1.00 63.41 179 PRO A O 1
ATOM 1418 N N . SER A 1 180 ? 9.859 -7.557 -26.463 1.00 66.12 180 SER A N 1
ATOM 1419 C CA . SER A 1 180 ? 9.673 -8.964 -26.124 1.00 66.12 180 SER A CA 1
ATOM 1420 C C . SER A 1 180 ? 8.911 -9.090 -24.807 1.00 66.12 180 SER A C 1
ATOM 1422 O O . SER A 1 180 ? 9.410 -8.722 -23.748 1.00 66.12 180 SER A O 1
ATOM 1424 N N . TRP A 1 181 ? 7.715 -9.673 -24.862 1.00 70.38 181 TRP A N 1
ATOM 1425 C CA . TRP A 1 181 ? 6.860 -9.935 -23.696 1.00 70.38 181 TRP A CA 1
ATOM 1426 C C . TRP A 1 181 ? 7.235 -11.217 -22.935 1.00 70.38 181 TRP A C 1
ATOM 1428 O O . TRP A 1 181 ? 6.441 -11.753 -22.166 1.00 70.38 181 TRP A O 1
ATOM 1438 N N . SER A 1 182 ? 8.437 -11.757 -23.152 1.00 73.56 182 SER A N 1
ATOM 1439 C CA . SER A 1 182 ? 8.891 -12.925 -22.400 1.00 73.56 182 SER A CA 1
ATOM 1440 C C . SER A 1 182 ? 9.140 -12.551 -20.937 1.00 73.56 182 SER A C 1
ATOM 1442 O O . SER A 1 182 ? 9.665 -11.476 -20.646 1.00 73.56 182 SER A O 1
ATOM 1444 N N . MET A 1 183 ? 8.828 -13.459 -20.004 1.00 69.44 183 MET A N 1
ATOM 1445 C CA . MET A 1 183 ? 9.052 -13.255 -18.561 1.00 69.44 183 MET A CA 1
ATOM 1446 C C . MET A 1 183 ? 10.500 -12.823 -18.270 1.00 69.44 183 MET A C 1
ATOM 1448 O O . MET A 1 183 ? 10.750 -11.938 -17.456 1.00 69.44 183 MET A O 1
ATOM 1452 N N . SER A 1 184 ? 11.456 -13.391 -19.009 1.00 67.94 184 SER A N 1
ATOM 1453 C CA . SER A 1 184 ? 12.874 -13.044 -18.925 1.00 67.94 184 SER A CA 1
ATOM 1454 C C . SER A 1 184 ? 13.204 -11.638 -19.416 1.00 67.94 184 SER A C 1
ATOM 1456 O O . SER A 1 184 ? 14.110 -11.018 -18.875 1.00 67.94 184 SER A O 1
ATOM 1458 N N . SER A 1 185 ? 12.494 -11.129 -20.425 1.00 68.25 185 SER A N 1
ATOM 1459 C CA . SER A 1 185 ? 12.676 -9.762 -20.925 1.00 68.25 185 SER A CA 1
ATOM 1460 C C . SER A 1 185 ? 12.029 -8.726 -20.008 1.00 68.25 185 SER A C 1
ATOM 1462 O O . SER A 1 185 ? 12.542 -7.622 -19.863 1.00 68.25 185 SER A O 1
ATOM 1464 N N . ILE A 1 186 ? 10.906 -9.084 -19.386 1.00 68.62 186 ILE A N 1
ATOM 1465 C CA . ILE A 1 186 ? 10.136 -8.205 -18.502 1.00 68.62 186 ILE A CA 1
ATOM 1466 C C . ILE A 1 186 ? 10.831 -8.063 -17.138 1.00 68.62 186 ILE A C 1
ATOM 1468 O O . ILE A 1 186 ? 10.997 -6.957 -16.624 1.00 68.62 186 ILE A O 1
ATOM 1472 N N . PHE A 1 187 ? 11.282 -9.182 -16.568 1.00 67.81 187 PHE A N 1
ATOM 1473 C CA . PHE A 1 187 ? 11.853 -9.239 -15.219 1.00 67.81 187 PHE A CA 1
ATOM 1474 C C . PHE A 1 187 ? 13.381 -9.373 -15.199 1.00 67.81 187 PHE A C 1
ATOM 1476 O O . PHE A 1 187 ? 13.976 -9.461 -14.128 1.00 67.81 187 PHE A O 1
ATOM 1483 N N . PHE A 1 188 ? 14.025 -9.362 -16.374 1.00 60.75 188 PHE A N 1
ATOM 1484 C CA . PHE A 1 188 ? 15.482 -9.464 -16.547 1.00 60.75 188 PHE A CA 1
ATOM 1485 C C . PHE A 1 188 ? 16.107 -10.675 -15.839 1.00 60.75 188 PHE A C 1
ATOM 1487 O O . PHE A 1 188 ? 17.272 -10.654 -15.444 1.00 60.75 188 PHE A O 1
ATOM 1494 N N . GLN A 1 189 ? 15.330 -11.749 -15.685 1.00 60.38 189 GLN A N 1
ATOM 1495 C CA . GLN A 1 189 ? 15.744 -12.951 -14.979 1.00 60.38 189 GLN A CA 1
ATOM 1496 C C . GLN A 1 189 ? 15.200 -14.195 -15.682 1.00 60.38 189 GLN A C 1
ATOM 1498 O O . GLN A 1 189 ? 14.027 -14.270 -16.049 1.00 60.38 189 GLN A O 1
ATOM 1503 N N . LYS A 1 190 ? 16.062 -15.190 -15.894 1.00 56.56 190 LYS A N 1
ATOM 1504 C CA . LYS A 1 190 ? 15.673 -16.460 -16.510 1.00 56.56 190 LYS A CA 1
ATOM 1505 C C . LYS A 1 190 ? 15.087 -17.367 -15.423 1.00 56.56 190 LYS A C 1
ATOM 1507 O O . LYS A 1 190 ? 15.773 -17.702 -14.459 1.00 56.56 190 LYS A O 1
ATOM 1512 N N . SER A 1 191 ? 13.818 -17.742 -15.566 1.00 52.22 191 SER A N 1
ATOM 1513 C CA . SER A 1 191 ? 13.172 -18.754 -14.724 1.00 52.22 191 SER A CA 1
ATOM 1514 C C . SER A 1 191 ? 13.736 -20.131 -15.098 1.00 52.22 191 SER A C 1
ATOM 1516 O O . SER A 1 191 ? 13.187 -20.843 -15.929 1.00 52.22 191 SER A O 1
ATOM 1518 N N . GLU A 1 192 ? 14.905 -20.475 -14.558 1.00 48.38 192 GLU A N 1
ATOM 1519 C CA . GLU A 1 192 ? 15.515 -21.808 -14.723 1.00 48.38 192 GLU A CA 1
ATOM 1520 C C . GLU A 1 192 ? 15.443 -22.648 -13.439 1.00 48.38 192 GLU A C 1
ATOM 1522 O O . GLU A 1 192 ? 15.938 -23.772 -13.392 1.00 48.38 192 GLU A O 1
ATOM 1527 N N . ARG A 1 193 ? 14.819 -22.127 -12.375 1.00 54.03 193 ARG A N 1
ATOM 1528 C CA . ARG A 1 193 ? 14.710 -22.826 -11.091 1.00 54.03 193 ARG A CA 1
ATOM 1529 C C . ARG A 1 193 ? 13.348 -23.497 -10.969 1.00 54.03 193 ARG A C 1
ATOM 1531 O O . ARG A 1 193 ? 12.317 -22.849 -11.122 1.00 54.03 193 ARG A O 1
ATOM 1538 N N . LYS A 1 194 ? 13.355 -24.805 -10.690 1.00 53.78 194 LYS A N 1
ATOM 1539 C CA . LYS A 1 194 ? 12.170 -25.516 -10.190 1.00 53.78 194 LYS A CA 1
ATOM 1540 C C . LYS A 1 194 ? 11.721 -24.800 -8.910 1.00 53.78 194 LYS A C 1
ATOM 1542 O O . LYS A 1 194 ? 12.579 -24.509 -8.088 1.00 53.78 194 LYS A O 1
ATOM 1547 N N . MET A 1 195 ? 10.428 -24.502 -8.762 1.00 53.62 195 MET A N 1
ATOM 1548 C CA . MET A 1 195 ? 9.895 -23.955 -7.508 1.00 53.62 195 MET A CA 1
ATOM 1549 C C . MET A 1 195 ? 10.081 -25.014 -6.421 1.00 53.62 195 MET A C 1
ATOM 1551 O O . MET A 1 195 ? 9.447 -26.070 -6.480 1.00 53.62 195 MET A O 1
ATOM 1555 N N . TYR A 1 196 ? 10.971 -24.767 -5.466 1.00 55.69 196 TYR A N 1
ATOM 1556 C CA . TYR A 1 196 ? 11.141 -25.621 -4.299 1.00 55.69 196 TYR A CA 1
ATOM 1557 C C . TYR A 1 196 ? 10.335 -25.048 -3.131 1.00 55.69 196 TYR A C 1
ATOM 1559 O O . TYR A 1 196 ? 10.103 -23.843 -3.027 1.00 55.69 196 TYR A O 1
ATOM 1567 N N . ALA A 1 197 ? 9.895 -25.919 -2.224 1.00 59.47 197 ALA A N 1
ATOM 1568 C CA . ALA A 1 197 ? 9.387 -25.465 -0.939 1.00 59.47 197 ALA A CA 1
ATOM 1569 C C . ALA A 1 197 ? 10.575 -24.959 -0.108 1.00 59.47 197 ALA A C 1
ATOM 1571 O O . ALA A 1 197 ? 11.462 -25.742 0.236 1.00 59.47 197 ALA A O 1
ATOM 1572 N N . CYS A 1 198 ? 10.620 -23.662 0.203 1.00 65.38 198 CYS A N 1
ATOM 1573 C CA . CYS A 1 198 ? 11.600 -23.152 1.157 1.00 65.38 198 CYS A CA 1
ATOM 1574 C C . CYS A 1 198 ? 11.222 -23.632 2.558 1.00 65.38 198 CYS A C 1
ATOM 1576 O O . CYS A 1 198 ? 10.103 -23.390 3.011 1.00 65.38 198 CYS A O 1
ATOM 1578 N N . GLN A 1 199 ? 12.144 -24.314 3.235 1.00 54.84 199 GLN A N 1
ATOM 1579 C CA . GLN A 1 199 ? 12.020 -24.548 4.671 1.00 54.84 199 GLN A CA 1
ATOM 1580 C C . GLN A 1 199 ? 12.183 -23.208 5.397 1.00 54.84 199 GLN A C 1
ATOM 1582 O O . GLN A 1 199 ? 13.098 -22.444 5.081 1.00 54.84 199 GLN A O 1
ATOM 1587 N N . VAL A 1 200 ? 11.243 -22.926 6.303 1.00 52.16 200 VAL A N 1
ATOM 1588 C CA . VAL A 1 200 ? 11.234 -21.754 7.192 1.00 52.16 200 VAL A CA 1
ATOM 1589 C C . VAL A 1 200 ? 12.320 -21.892 8.249 1.00 52.16 200 VAL A C 1
ATOM 1591 O O . VAL A 1 200 ? 12.460 -23.016 8.782 1.00 52.16 200 VAL A O 1
#

Sequence (200 aa):
MELSFTQGRWNYEQWGGFDPITSNNAKPPGVELWAVFDLPQEQIDAAWKNLTHTLSGLFCASINFLESSASYSAPEWSFPPASGSLRYGTLPREAVCTENLTPWLKLLPCRDKDGLSALMHRPSIYKGFYHSQRLRLTSIASNLEGWGSGIVLEQTLTVVLQPNDQKNMLYSSKPNLQPSWSMSSIFFQKSERKMYACQV

Nearest PDB structures (foldseek):
  7w72-assembly1_T  TM=8.327E-01  e=2.947E-14  Homo sapiens
  6yfc-assembly1_AA  TM=3.415E-01  e=2.691E+00  Leviviridae sp.
  7ds3-assembly1_B  TM=3.147E-01  e=3.042E+00  Gallus gallus

Foldseek 3Di:
DKKKAKDAADDCVPPNQPDPVNVVFGDAHGMKDKDQDPDDLVCLLVVCLVVQVVVCVLQVWPSNVCSDPVFWDQDCQDVVHRRSRMTIGGDNPTDDDLSSVQSLLVVDQCRCNFDPSVLVASVFQVQFNMKMWMWDKDWDDDDPPPDHTDIDIDIDIDGHGDQPVVVCVVPDPDPDPDGDPDSCRNSVDDPPDDGDRRDD